Protein AF-A0A660TTV1-F1 (afdb_monomer)

pLDDT: mean 88.14, std 17.52, range [32.53, 98.88]

Radius of gyration: 19.68 Å; Cα contacts (8 Å, |Δi|>4): 298; chains: 1; bounding box: 47×46×62 Å

Mean predicted aligned error: 7.43 Å

Nearest PDB structures (foldseek):
  4dn2-assembly1_B  TM=8.842E-01  e=2.398E-17  Geobacter metallireducens GS-15
  3g14-assembly1_A  TM=9.070E-01  e=1.776E-15  Clostridium novyi NT
  3h4o-assembly1_A  TM=8.366E-01  e=3.547E-14  Clostridioides difficile 630
  2isj-assembly1_A  TM=7.419E-01  e=4.901E-12  Sinorhizobium meliloti
  3hj9-assembly1_B  TM=7.352E-01  e=5.978E-10  Cupriavidus pinatubonensis JMP134

Structure (mmCIF, N/CA/C/O backbone):
data_AF-A0A660TTV1-F1
#
_entry.id   AF-A0A660TTV1-F1
#
loop_
_atom_site.group_PDB
_atom_site.id
_atom_site.type_symbol
_atom_site.label_atom_id
_atom_site.label_alt_id
_atom_site.label_comp_id
_atom_site.label_asym_id
_atom_site.label_entity_id
_atom_site.label_seq_id
_atom_site.pdbx_PDB_ins_code
_atom_site.Cartn_x
_atom_site.Cartn_y
_atom_site.Cartn_z
_atom_site.occupancy
_atom_site.B_iso_or_equiv
_atom_site.auth_seq_id
_atom_site.auth_comp_id
_atom_site.auth_asym_id
_atom_site.auth_atom_id
_atom_site.pdbx_PDB_model_num
ATOM 1 N N . MET A 1 1 ? -18.892 -17.102 -43.047 1.00 38.47 1 MET A N 1
ATOM 2 C CA . MET A 1 1 ? -18.029 -18.192 -42.543 1.00 38.47 1 MET A CA 1
ATOM 3 C C . MET A 1 1 ? -17.700 -17.886 -41.093 1.00 38.47 1 MET A C 1
ATOM 5 O O . MET A 1 1 ? -16.965 -16.945 -40.835 1.00 38.47 1 MET A O 1
ATOM 9 N N . GLY A 1 2 ? -18.362 -18.574 -40.161 1.00 32.53 2 GLY A N 1
ATOM 10 C CA . GLY A 1 2 ? -18.201 -18.346 -38.725 1.00 32.53 2 GLY A CA 1
ATOM 11 C C . GLY A 1 2 ? -16.900 -18.958 -38.217 1.00 32.53 2 GLY A C 1
ATOM 12 O O . GLY A 1 2 ? -16.656 -20.144 -38.422 1.00 32.53 2 GLY A O 1
ATOM 13 N N . LEU A 1 3 ? -16.074 -18.149 -37.560 1.00 35.19 3 LEU A N 1
ATOM 14 C CA . LEU A 1 3 ? -14.929 -18.630 -36.798 1.00 35.19 3 LEU A CA 1
ATOM 15 C C . LEU A 1 3 ? -15.451 -19.181 -35.470 1.00 35.19 3 LEU A C 1
ATOM 17 O O . LEU A 1 3 ? -15.827 -18.425 -34.577 1.00 35.19 3 LEU A O 1
ATOM 21 N N . GLN A 1 4 ? -15.509 -20.506 -35.359 1.00 33.62 4 GLN A N 1
ATOM 22 C CA . GLN A 1 4 ? -15.724 -21.170 -34.081 1.00 33.62 4 GLN A CA 1
ATOM 23 C C . GLN A 1 4 ? -14.486 -20.972 -33.201 1.00 33.62 4 GLN A C 1
ATOM 25 O O . GLN A 1 4 ? -13.399 -21.459 -33.523 1.00 33.62 4 GLN A O 1
ATOM 30 N N . SER A 1 5 ? -14.654 -20.255 -32.088 1.00 38.09 5 SER A N 1
ATOM 31 C CA . SER A 1 5 ? -13.629 -20.109 -31.061 1.00 38.09 5 SER A CA 1
ATOM 32 C C . SER A 1 5 ? -13.409 -21.453 -30.367 1.00 38.09 5 SER A C 1
ATOM 34 O O . SER A 1 5 ? -14.200 -21.918 -29.549 1.00 38.09 5 SER A O 1
ATOM 36 N N . HIS A 1 6 ? -12.305 -22.109 -30.708 1.00 38.47 6 HIS A N 1
ATOM 37 C CA . HIS A 1 6 ? -11.830 -23.259 -29.956 1.00 38.47 6 HIS A CA 1
ATOM 38 C C . HIS A 1 6 ? -11.251 -22.755 -28.630 1.00 38.47 6 HIS A C 1
ATOM 40 O O . HIS A 1 6 ? -10.163 -22.182 -28.584 1.00 38.47 6 HIS A O 1
ATOM 46 N N . SER A 1 7 ? -12.011 -22.938 -27.549 1.00 42.97 7 SER A N 1
ATOM 47 C CA . SER A 1 7 ? -11.558 -22.702 -26.178 1.00 42.97 7 SER A CA 1
ATOM 48 C C . SER A 1 7 ? -10.449 -23.699 -25.828 1.00 42.97 7 SER A C 1
ATOM 50 O O . SER A 1 7 ? -10.698 -24.880 -25.577 1.00 42.97 7 SER A O 1
ATOM 52 N N . LEU A 1 8 ? -9.202 -23.227 -25.845 1.00 41.06 8 LEU A N 1
ATOM 53 C CA . LEU A 1 8 ? -8.050 -23.959 -25.328 1.00 41.06 8 LEU A CA 1
ATOM 54 C C . LEU A 1 8 ? -8.118 -23.942 -23.796 1.00 41.06 8 LEU A C 1
ATOM 56 O O . LEU A 1 8 ? -7.738 -22.955 -23.163 1.00 41.06 8 LEU A O 1
ATOM 60 N N . LYS A 1 9 ? -8.595 -25.037 -23.193 1.00 40.22 9 LYS A N 1
ATOM 61 C CA . LYS A 1 9 ? -8.487 -25.247 -21.742 1.00 40.22 9 LYS A CA 1
ATOM 62 C C . LYS A 1 9 ? -7.011 -25.276 -21.348 1.00 40.22 9 LYS A C 1
ATOM 64 O O . LYS A 1 9 ? -6.248 -26.120 -21.820 1.00 40.22 9 LYS A O 1
ATOM 69 N N . ARG A 1 10 ? -6.592 -24.311 -20.527 1.00 40.72 10 ARG A N 1
ATOM 70 C CA . ARG A 1 10 ? -5.211 -24.187 -20.044 1.00 40.72 10 ARG A CA 1
ATOM 71 C C . ARG A 1 10 ? -5.014 -25.111 -18.840 1.00 40.72 10 ARG A C 1
ATOM 73 O O . ARG A 1 10 ? -5.944 -25.409 -18.106 1.00 40.72 10 ARG A O 1
ATOM 80 N N . LYS A 1 11 ? -3.770 -25.541 -18.615 1.00 36.09 11 LYS A N 1
ATOM 81 C CA . LYS A 1 11 ? -3.327 -26.503 -17.579 1.00 36.09 11 LYS A CA 1
ATOM 82 C C . LYS A 1 11 ? -3.564 -26.056 -16.112 1.00 36.09 11 LYS A C 1
ATOM 84 O O . LYS A 1 11 ? -3.034 -26.679 -15.202 1.00 36.09 11 LYS A O 1
ATOM 89 N N . TRP A 1 12 ? -4.329 -24.988 -15.889 1.00 36.12 12 TRP A N 1
ATOM 90 C CA . TRP A 1 12 ? -4.536 -24.308 -14.605 1.00 36.12 12 TRP A CA 1
ATOM 91 C C . TRP A 1 12 ? -6.021 -24.066 -14.304 1.00 36.12 12 TRP A C 1
ATOM 93 O O . TRP A 1 12 ? -6.351 -23.136 -13.575 1.00 36.12 12 TRP A O 1
ATOM 103 N N . ASP A 1 13 ? -6.919 -24.879 -14.864 1.00 40.09 13 ASP A N 1
ATOM 104 C CA . ASP A 1 13 ? -8.344 -24.839 -14.522 1.00 40.09 13 ASP A CA 1
ATOM 105 C C . ASP A 1 13 ? -8.540 -25.399 -13.098 1.00 40.09 13 ASP A C 1
ATOM 107 O O . ASP A 1 13 ? -8.912 -26.558 -12.897 1.00 40.09 13 ASP A O 1
ATOM 111 N N . ILE A 1 14 ? -8.233 -24.581 -12.088 1.00 51.09 14 ILE A N 1
ATOM 112 C CA . ILE A 1 14 ? -8.522 -24.870 -10.684 1.00 51.09 14 ILE A CA 1
ATOM 113 C C . ILE A 1 14 ? -10.036 -24.721 -10.507 1.00 51.09 14 ILE A C 1
ATOM 115 O O . ILE A 1 14 ? -10.575 -23.618 -10.515 1.00 51.09 14 ILE A O 1
ATOM 119 N N . LYS A 1 15 ? -10.741 -25.849 -10.388 1.00 41.91 15 LYS A N 1
ATOM 120 C CA . LYS A 1 15 ? -12.152 -25.872 -9.990 1.00 41.91 15 LYS A CA 1
ATOM 121 C C . LYS A 1 15 ? -12.268 -25.649 -8.483 1.00 41.91 15 LYS A C 1
ATOM 123 O O . LYS A 1 15 ? -11.678 -26.416 -7.728 1.00 41.91 15 LYS A O 1
ATOM 128 N N . GLY A 1 16 ? -13.139 -24.724 -8.078 1.00 47.16 16 GLY A N 1
ATOM 129 C CA . GLY A 1 16 ? -13.798 -24.791 -6.770 1.00 47.16 16 GLY A CA 1
ATOM 130 C C . GLY A 1 16 ? -13.692 -23.549 -5.891 1.00 47.16 16 GLY A C 1
ATOM 131 O O . GLY A 1 16 ? -13.119 -23.630 -4.819 1.00 47.16 16 GLY A O 1
ATOM 132 N N . GLU A 1 17 ? -14.277 -22.442 -6.335 1.00 53.59 17 GLU A N 1
ATOM 133 C CA . GLU A 1 17 ? -14.977 -21.408 -5.551 1.00 53.59 17 GLU A CA 1
ATOM 134 C C . GLU A 1 17 ? -15.600 -20.469 -6.601 1.00 53.59 17 GLU A C 1
ATOM 136 O O . GLU A 1 17 ? -15.071 -20.391 -7.712 1.00 53.59 17 GLU A O 1
ATOM 141 N N . GLU A 1 18 ? -16.741 -19.819 -6.346 1.00 56.91 18 GLU A N 1
ATOM 142 C CA . GLU A 1 18 ? -17.242 -18.771 -7.256 1.00 56.91 18 GLU A CA 1
ATOM 143 C C . GLU A 1 18 ? -16.240 -17.604 -7.247 1.00 56.91 18 GLU A C 1
ATOM 145 O O . GLU A 1 18 ? -16.355 -16.659 -6.471 1.00 56.91 18 GLU A O 1
ATOM 150 N N . SER A 1 19 ? -15.191 -17.702 -8.067 1.00 63.12 19 SER A N 1
ATOM 151 C CA . SER A 1 19 ? -14.193 -16.654 -8.214 1.00 63.12 19 SER A CA 1
ATOM 152 C C . SER A 1 19 ? -14.786 -15.545 -9.067 1.00 63.12 19 SER A C 1
ATOM 154 O O . SER A 1 19 ? -15.258 -15.800 -10.177 1.00 63.12 19 SER A O 1
ATOM 156 N N . MET A 1 20 ? -14.731 -14.311 -8.576 1.00 76.88 20 MET A N 1
ATOM 157 C CA . MET A 1 20 ? -15.055 -13.152 -9.399 1.00 76.88 20 MET A CA 1
ATOM 158 C C . MET A 1 20 ? -14.118 -13.091 -10.609 1.00 76.88 20 MET A C 1
ATOM 160 O O . MET A 1 20 ? -12.910 -13.299 -10.485 1.00 76.88 20 MET A O 1
ATOM 164 N N . GLU A 1 21 ? -14.659 -12.738 -11.772 1.00 92.44 21 GLU A N 1
ATOM 165 C CA . GLU A 1 21 ? -13.843 -12.449 -12.946 1.00 92.44 21 GLU A CA 1
ATOM 166 C C . GLU A 1 21 ? -12.884 -11.287 -12.642 1.00 92.44 21 GLU A C 1
ATOM 168 O O . GLU A 1 21 ? -13.276 -10.260 -12.078 1.00 92.44 21 GLU A O 1
ATOM 173 N N . LEU A 1 22 ? -11.615 -11.414 -13.047 1.00 93.00 22 LEU A N 1
ATOM 174 C CA . LEU A 1 22 ? -10.575 -10.418 -12.750 1.00 93.00 22 LEU A CA 1
ATOM 175 C C . LEU A 1 22 ? -10.988 -9.003 -13.182 1.00 93.00 22 LEU A C 1
ATOM 177 O O . LEU A 1 22 ? -10.730 -8.021 -12.484 1.00 93.00 22 LEU A O 1
ATOM 181 N N . MET A 1 23 ? -11.661 -8.893 -14.327 1.00 94.62 23 MET A N 1
ATOM 182 C CA . MET A 1 23 ? -12.134 -7.606 -14.831 1.00 94.62 23 MET A CA 1
ATOM 183 C C . MET A 1 23 ? -13.190 -6.966 -13.929 1.00 94.62 23 MET A C 1
ATOM 185 O O . MET A 1 23 ? -13.221 -5.739 -13.825 1.00 94.62 23 MET A O 1
ATOM 189 N N . ASP A 1 24 ? -14.016 -7.756 -13.249 1.00 93.94 24 ASP A N 1
ATOM 190 C CA . ASP A 1 24 ? -15.010 -7.237 -12.312 1.00 93.94 24 ASP A CA 1
ATOM 191 C C . ASP A 1 24 ? -14.342 -6.738 -11.030 1.00 93.94 24 ASP A C 1
ATOM 193 O O . ASP A 1 24 ? -14.694 -5.665 -10.538 1.00 93.94 24 ASP A O 1
ATOM 197 N N . ILE A 1 25 ? -13.298 -7.426 -10.557 1.00 95.25 25 ILE A N 1
ATOM 198 C CA . ILE A 1 25 ? -12.454 -6.961 -9.445 1.00 95.25 25 ILE A CA 1
ATOM 199 C C . ILE A 1 25 ? -11.807 -5.614 -9.802 1.00 95.25 25 ILE A C 1
ATOM 201 O O . ILE A 1 25 ? -11.928 -4.645 -9.048 1.00 95.25 25 ILE A O 1
ATOM 205 N N . ILE A 1 26 ? -11.174 -5.516 -10.978 1.00 95.38 26 ILE A N 1
ATOM 206 C CA . ILE A 1 26 ? -10.510 -4.289 -11.452 1.00 95.38 26 ILE A CA 1
ATOM 207 C C . ILE A 1 26 ? -11.505 -3.123 -11.560 1.00 95.38 26 ILE A C 1
ATOM 209 O O . ILE A 1 26 ? -11.190 -2.001 -11.151 1.00 95.38 26 ILE A O 1
ATOM 213 N N . LYS A 1 27 ? -12.715 -3.371 -12.080 1.00 92.88 27 LYS A N 1
ATOM 214 C CA . LYS A 1 27 ? -13.777 -2.356 -12.199 1.00 92.88 27 LYS A CA 1
ATOM 215 C C . LYS A 1 27 ? -14.339 -1.934 -10.840 1.00 92.88 27 LYS A C 1
ATOM 217 O O . LYS A 1 27 ? -14.624 -0.752 -10.632 1.00 92.88 27 LYS A O 1
ATOM 222 N N . ALA A 1 28 ? -14.509 -2.881 -9.918 1.00 91.44 28 ALA A N 1
ATOM 223 C CA . ALA A 1 28 ? -15.059 -2.627 -8.591 1.00 91.44 28 ALA A CA 1
ATOM 224 C C . ALA A 1 28 ? -14.074 -1.882 -7.677 1.00 91.44 28 ALA A C 1
ATOM 226 O O . ALA A 1 28 ? -14.504 -1.094 -6.826 1.00 91.44 28 ALA A O 1
ATOM 227 N N . ARG A 1 29 ? -12.764 -2.087 -7.874 1.00 93.81 29 ARG A N 1
ATOM 228 C CA . ARG A 1 29 ? -11.692 -1.494 -7.070 1.00 93.81 29 ARG A CA 1
ATOM 229 C C . ARG A 1 29 ? -11.778 0.034 -7.032 1.00 93.81 29 ARG A C 1
ATOM 231 O O . ARG A 1 29 ? -11.662 0.734 -8.041 1.00 93.81 29 ARG A O 1
ATOM 238 N N . LYS A 1 30 ? -11.899 0.577 -5.819 1.00 94.25 30 LYS A N 1
ATOM 239 C CA . LYS A 1 30 ? -11.934 2.022 -5.534 1.00 94.25 30 LYS A CA 1
ATOM 240 C C . LYS A 1 30 ? -11.101 2.343 -4.300 1.00 94.25 30 LYS A C 1
ATOM 242 O O . LYS A 1 30 ? -10.937 1.509 -3.420 1.00 94.25 30 LYS A O 1
ATOM 247 N N . SER A 1 31 ? -10.616 3.582 -4.203 1.00 96.50 31 SER A N 1
ATOM 248 C CA . SER A 1 31 ? -9.959 4.057 -2.980 1.00 96.50 31 SER A CA 1
ATOM 249 C C . SER A 1 31 ? -10.987 4.305 -1.874 1.00 96.50 31 SER A C 1
ATOM 251 O O . SER A 1 31 ? -11.803 5.227 -1.973 1.00 96.50 31 SER A O 1
ATOM 253 N N . VAL A 1 32 ? -10.912 3.515 -0.809 1.00 96.81 32 VAL A N 1
ATOM 254 C CA . VAL A 1 32 ? -11.779 3.590 0.371 1.00 96.81 32 VAL A CA 1
ATOM 255 C C . VAL A 1 32 ? -11.143 4.495 1.421 1.00 96.81 32 VAL A C 1
ATOM 257 O O . VAL A 1 32 ? -9.991 4.322 1.792 1.00 96.81 32 VAL A O 1
ATOM 260 N N . ARG A 1 33 ? -11.872 5.505 1.901 1.00 96.44 33 ARG A N 1
ATOM 261 C CA . ARG A 1 33 ? -11.353 6.468 2.898 1.00 96.44 33 ARG A CA 1
ATOM 262 C C . ARG A 1 33 ? -12.205 6.581 4.160 1.00 96.44 33 ARG A C 1
ATOM 264 O O . ARG A 1 33 ? -11.882 7.364 5.050 1.00 96.44 33 ARG A O 1
ATOM 271 N N . LYS A 1 34 ? -13.282 5.796 4.244 1.00 96.56 34 LYS A N 1
ATOM 272 C CA . LYS A 1 34 ? -14.068 5.585 5.464 1.00 96.56 34 LYS A CA 1
ATOM 273 C C . LYS A 1 34 ? -14.297 4.092 5.642 1.00 96.56 34 LYS A C 1
ATOM 275 O O . LYS A 1 34 ? -14.692 3.416 4.692 1.00 96.56 34 LYS A O 1
ATOM 280 N N . TYR A 1 35 ? -14.072 3.618 6.856 1.00 96.75 35 TYR A N 1
ATOM 281 C CA . TYR A 1 35 ? -14.041 2.201 7.186 1.00 96.75 35 TYR A CA 1
ATOM 282 C C . TYR A 1 35 ? -15.015 1.889 8.318 1.00 96.75 35 TYR A C 1
ATOM 284 O O . TYR A 1 35 ? -15.241 2.725 9.199 1.00 96.75 35 TYR A O 1
ATOM 292 N N . ARG A 1 36 ? -15.580 0.682 8.287 1.00 95.44 36 ARG A N 1
ATOM 293 C CA . ARG A 1 36 ? -16.265 0.085 9.439 1.00 95.44 36 ARG A CA 1
ATOM 294 C C . ARG A 1 36 ? -15.238 -0.192 10.545 1.00 95.44 36 ARG A C 1
ATOM 296 O O . ARG A 1 36 ? -14.046 -0.276 10.268 1.00 95.44 36 ARG A O 1
ATOM 303 N N . GLN A 1 37 ? -15.695 -0.307 11.791 1.00 93.75 37 GLN A N 1
ATOM 304 C CA . GLN A 1 37 ? -14.822 -0.546 12.958 1.00 93.75 37 GLN A CA 1
ATOM 305 C C . GLN A 1 37 ? -14.535 -2.038 13.207 1.00 93.75 37 GLN A C 1
ATOM 307 O O . GLN A 1 37 ? -14.013 -2.417 14.250 1.00 93.75 37 GLN A O 1
ATOM 312 N N . GLU A 1 38 ? -14.888 -2.882 12.245 1.00 93.12 38 GLU A N 1
ATOM 313 C CA . GLU A 1 38 ? -14.673 -4.323 12.283 1.00 93.12 38 GLU A CA 1
ATOM 314 C C . GLU A 1 38 ? -13.203 -4.647 11.942 1.00 93.12 38 GLU A C 1
ATOM 316 O O . GLU A 1 38 ? -12.657 -4.064 10.995 1.00 93.12 38 GLU A O 1
ATOM 321 N N . PRO A 1 39 ? -12.546 -5.562 12.678 1.00 95.94 39 PRO A N 1
ATOM 322 C CA . PRO A 1 39 ? -11.195 -6.002 12.349 1.00 95.94 39 PRO A CA 1
ATOM 323 C C . PRO A 1 39 ? -11.185 -6.864 11.079 1.00 95.94 39 PRO A C 1
ATOM 325 O O . PRO A 1 39 ? -12.170 -7.524 10.756 1.00 95.94 39 PRO A O 1
ATOM 328 N N . ILE A 1 40 ? -10.045 -6.899 10.384 1.00 97.31 40 ILE A N 1
ATOM 329 C CA . ILE A 1 40 ? -9.795 -7.867 9.307 1.00 97.31 40 ILE A CA 1
ATOM 330 C C . ILE A 1 40 ? -9.112 -9.095 9.928 1.00 97.31 40 ILE A C 1
ATOM 332 O O . ILE A 1 40 ? -8.132 -8.913 10.659 1.00 97.31 40 ILE A O 1
ATOM 336 N N . PRO A 1 41 ? -9.552 -10.329 9.630 1.00 97.69 41 PRO A N 1
ATOM 337 C CA . PRO A 1 41 ? -8.808 -11.528 10.003 1.00 97.69 41 PRO A CA 1
ATOM 338 C C . PRO A 1 41 ? -7.368 -11.484 9.467 1.00 97.69 41 PRO A C 1
ATOM 340 O O . PRO A 1 41 ? -7.138 -11.229 8.285 1.00 97.69 41 PRO A O 1
ATOM 343 N N . ARG A 1 42 ? -6.368 -11.767 10.313 1.00 98.00 42 ARG A N 1
ATOM 344 C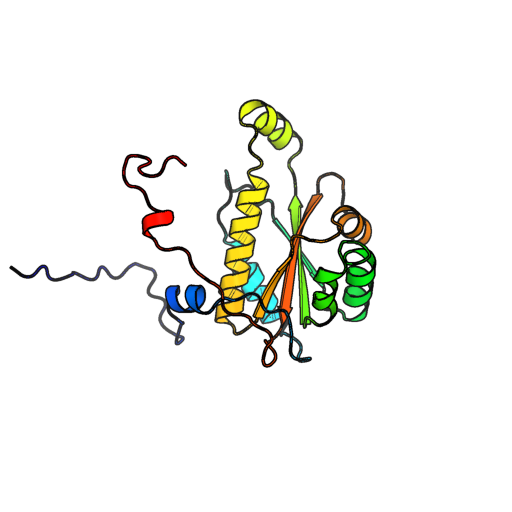 CA . ARG A 1 42 ? -4.949 -11.758 9.893 1.00 98.00 42 ARG A CA 1
ATOM 345 C C . ARG A 1 42 ? -4.673 -12.695 8.718 1.00 98.00 42 ARG A C 1
ATOM 347 O O . ARG A 1 42 ? -3.831 -12.383 7.883 1.00 98.00 42 ARG A O 1
ATOM 354 N N . GLU A 1 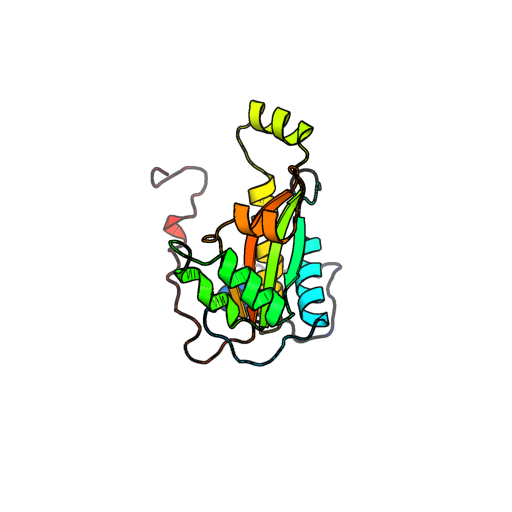43 ? -5.401 -13.802 8.630 1.00 98.12 43 GLU A N 1
ATOM 355 C CA . GLU A 1 43 ? -5.330 -14.746 7.513 1.00 98.12 43 GLU A CA 1
ATOM 356 C C . GLU A 1 43 ? -5.646 -14.082 6.169 1.00 98.12 43 GLU A C 1
ATOM 358 O O . GLU A 1 43 ? -4.953 -14.328 5.185 1.00 98.12 43 GLU A O 1
ATOM 363 N N . ASP A 1 44 ? -6.624 -13.178 6.122 1.00 98.19 44 ASP A N 1
ATOM 364 C CA . ASP A 1 44 ? -6.970 -12.467 4.891 1.00 98.19 44 ASP A CA 1
ATOM 365 C C . ASP A 1 44 ? -5.916 -11.417 4.524 1.00 98.19 44 ASP A C 1
ATOM 367 O O . ASP A 1 44 ? -5.587 -11.251 3.347 1.00 98.19 44 ASP A O 1
ATOM 371 N N . ILE A 1 45 ? -5.300 -10.768 5.519 1.00 98.69 45 ILE A N 1
ATOM 372 C CA . ILE A 1 45 ? -4.131 -9.902 5.292 1.00 98.69 45 ILE A CA 1
ATOM 373 C C . ILE A 1 45 ? -2.976 -10.725 4.703 1.00 98.69 45 ILE A C 1
ATOM 375 O O . ILE A 1 45 ? -2.341 -10.292 3.740 1.00 98.69 45 ILE A O 1
ATOM 379 N N . ILE A 1 46 ? -2.727 -11.926 5.235 1.00 98.75 46 ILE A N 1
ATOM 380 C CA . ILE A 1 46 ? -1.698 -12.843 4.729 1.00 98.75 46 ILE A CA 1
ATOM 381 C C . ILE A 1 46 ? -2.010 -13.268 3.290 1.00 98.75 46 ILE A C 1
ATOM 383 O O . ILE A 1 46 ? -1.110 -13.220 2.456 1.00 98.75 46 ILE A O 1
ATOM 387 N N . LYS A 1 47 ? -3.268 -13.588 2.950 1.00 98.56 47 LYS A N 1
ATOM 388 C CA . LYS A 1 47 ? -3.680 -13.875 1.561 1.00 98.56 47 LYS A CA 1
ATOM 389 C C . LYS A 1 47 ? -3.378 -12.701 0.620 1.00 98.56 47 LYS A C 1
ATOM 391 O O . LYS A 1 47 ? -2.922 -12.921 -0.500 1.00 98.56 47 LYS A O 1
ATOM 396 N N . CYS A 1 48 ? -3.601 -11.460 1.060 1.00 98.75 48 CYS A N 1
ATOM 397 C CA . CYS A 1 48 ? -3.274 -10.266 0.271 1.00 98.75 48 CYS A CA 1
ATOM 398 C C . CYS A 1 48 ? -1.757 -10.101 0.078 1.00 98.75 48 CYS A C 1
ATOM 400 O O . CYS A 1 48 ? -1.301 -9.778 -1.019 1.00 98.75 48 CYS A O 1
ATOM 402 N N . ILE A 1 49 ? -0.969 -10.345 1.128 1.00 98.81 49 ILE A N 1
ATOM 403 C CA . ILE A 1 49 ? 0.499 -10.305 1.062 1.00 98.81 49 ILE A CA 1
ATOM 404 C C . ILE A 1 49 ? 1.043 -11.435 0.184 1.00 98.81 49 ILE A C 1
ATOM 406 O O . ILE A 1 49 ? 2.020 -11.220 -0.525 1.00 98.81 49 ILE A O 1
ATOM 410 N N . GLU A 1 50 ? 0.418 -12.609 0.176 1.00 98.75 50 GLU A N 1
ATOM 411 C CA . GLU A 1 50 ? 0.817 -13.718 -0.692 1.00 98.75 50 GLU A CA 1
ATOM 412 C C . GLU A 1 50 ? 0.641 -13.357 -2.173 1.00 98.75 50 GLU A C 1
ATOM 414 O O . GLU A 1 50 ? 1.566 -13.537 -2.963 1.00 98.75 50 GLU A O 1
ATOM 419 N N . ALA A 1 51 ? -0.481 -12.731 -2.547 1.00 98.62 51 ALA A N 1
ATOM 420 C CA . ALA A 1 51 ? -0.652 -12.194 -3.900 1.00 98.62 51 ALA A CA 1
ATOM 421 C C . ALA A 1 51 ? 0.422 -11.145 -4.243 1.00 98.62 51 ALA A C 1
ATOM 423 O O . ALA A 1 51 ? 0.994 -11.168 -5.337 1.00 98.62 51 ALA A O 1
ATOM 424 N N . ALA A 1 52 ? 0.741 -10.261 -3.290 1.00 98.69 52 ALA A N 1
ATOM 425 C CA . ALA A 1 52 ? 1.811 -9.276 -3.428 1.00 98.69 52 ALA A CA 1
ATOM 426 C C . ALA A 1 52 ? 3.184 -9.941 -3.640 1.00 98.69 52 ALA A C 1
ATOM 428 O O . ALA A 1 52 ? 3.951 -9.524 -4.507 1.00 98.69 52 ALA A O 1
ATOM 429 N N . ARG A 1 53 ? 3.488 -11.002 -2.881 1.00 98.44 53 ARG A N 1
ATOM 430 C CA . ARG A 1 53 ? 4.746 -11.762 -2.938 1.00 98.44 53 ARG A CA 1
ATOM 431 C C . ARG A 1 53 ? 4.976 -12.398 -4.308 1.00 98.44 53 ARG A C 1
ATOM 433 O O . ARG A 1 53 ? 6.123 -12.512 -4.723 1.00 98.44 53 ARG A O 1
ATOM 440 N N . LEU A 1 54 ? 3.902 -12.801 -4.986 1.00 98.44 54 LEU A N 1
ATOM 441 C CA . LEU A 1 54 ? 3.935 -13.424 -6.311 1.00 98.44 54 LEU A CA 1
ATOM 442 C C . LEU A 1 54 ? 4.045 -12.416 -7.468 1.00 98.44 54 LEU A C 1
ATOM 444 O O . LEU A 1 54 ? 4.053 -12.822 -8.630 1.00 98.44 54 LEU A O 1
ATOM 448 N N . ALA A 1 55 ? 4.108 -11.114 -7.182 1.00 98.25 55 ALA A N 1
ATOM 449 C CA . ALA A 1 55 ? 4.321 -10.102 -8.207 1.00 98.25 55 ALA A CA 1
ATOM 450 C C . ALA A 1 55 ? 5.664 -10.291 -8.934 1.00 98.25 55 ALA A C 1
ATOM 452 O O . ALA A 1 55 ? 6.648 -10.695 -8.314 1.00 98.25 55 ALA A O 1
ATOM 453 N N . PRO A 1 56 ? 5.741 -9.980 -10.240 1.00 97.12 56 PRO A N 1
ATOM 454 C CA . PRO A 1 56 ? 7.018 -9.923 -10.935 1.00 97.12 56 PRO A CA 1
ATOM 455 C C . PRO A 1 56 ? 7.846 -8.719 -10.461 1.00 97.12 56 PRO A C 1
ATOM 457 O O . PRO A 1 56 ? 7.313 -7.709 -9.998 1.00 97.12 56 PRO A O 1
ATOM 460 N N . SER A 1 57 ? 9.164 -8.810 -10.632 1.00 93.12 57 SER A N 1
ATOM 461 C CA . SER A 1 57 ? 10.095 -7.694 -10.433 1.00 93.12 57 SER A CA 1
ATOM 462 C C . SER A 1 57 ? 11.235 -7.754 -11.438 1.00 93.12 57 SER A C 1
ATOM 464 O O . SER A 1 57 ? 11.601 -8.854 -11.866 1.00 93.12 57 SER A O 1
ATOM 466 N N . ALA A 1 58 ? 11.848 -6.609 -11.740 1.00 89.12 58 ALA A N 1
ATOM 467 C CA . ALA A 1 58 ? 13.073 -6.551 -12.536 1.00 89.12 58 ALA A CA 1
ATOM 468 C C . ALA A 1 58 ? 14.124 -7.540 -11.996 1.00 89.12 58 ALA A C 1
ATOM 470 O O . ALA A 1 58 ? 14.385 -7.580 -10.794 1.00 89.12 58 ALA A O 1
ATOM 471 N N . GLU A 1 59 ? 14.658 -8.395 -12.877 1.00 87.56 59 GLU A N 1
ATOM 472 C CA . GLU A 1 59 ? 15.653 -9.435 -12.546 1.00 87.56 59 GLU A CA 1
ATOM 473 C C . GLU A 1 59 ? 15.263 -10.350 -11.364 1.00 87.56 59 GLU A C 1
ATOM 475 O O . GLU A 1 59 ? 16.111 -10.975 -10.734 1.00 87.56 59 GLU A O 1
ATOM 480 N N . ASN A 1 60 ? 13.965 -10.442 -11.049 1.00 90.88 60 ASN A N 1
ATOM 481 C CA . ASN A 1 60 ? 13.438 -11.199 -9.913 1.00 90.88 60 ASN A CA 1
ATOM 482 C C . ASN A 1 60 ? 14.029 -10.796 -8.536 1.00 90.88 60 ASN A C 1
ATOM 484 O O . ASN A 1 60 ? 14.069 -11.610 -7.608 1.00 90.88 60 ASN A O 1
ATOM 488 N N . VAL A 1 61 ? 14.478 -9.542 -8.374 1.00 90.94 61 VAL A N 1
ATOM 489 C CA . VAL A 1 61 ? 15.130 -9.069 -7.133 1.00 90.94 61 VAL A CA 1
ATOM 490 C C . VAL A 1 61 ? 14.185 -8.935 -5.935 1.00 90.94 61 VAL A C 1
ATOM 492 O O . VAL A 1 61 ? 14.656 -8.901 -4.796 1.00 90.94 61 VAL A O 1
ATOM 495 N N . GLN A 1 62 ? 12.869 -8.855 -6.171 1.00 94.94 62 GLN A N 1
ATOM 496 C CA . GLN A 1 62 ? 11.814 -8.864 -5.147 1.00 94.94 62 GLN A CA 1
ATOM 497 C C . GLN A 1 62 ? 12.110 -7.884 -3.987 1.00 94.94 62 GLN A C 1
ATOM 499 O O . GLN A 1 62 ? 12.330 -8.282 -2.829 1.00 94.94 62 GLN A O 1
ATOM 504 N N . PRO A 1 63 ? 12.172 -6.567 -4.276 1.00 95.56 63 PRO A N 1
ATOM 505 C CA . PRO A 1 63 ? 12.704 -5.586 -3.334 1.00 95.56 63 PRO A CA 1
ATOM 506 C C . PRO A 1 63 ? 11.757 -5.310 -2.158 1.00 95.56 63 PRO A C 1
ATOM 508 O O . PRO A 1 63 ? 12.165 -4.682 -1.179 1.00 95.56 63 PRO A O 1
ATOM 511 N N . TRP A 1 64 ? 10.502 -5.754 -2.230 1.00 98.06 64 TRP A N 1
ATOM 512 C CA . TRP A 1 64 ? 9.468 -5.475 -1.238 1.00 98.06 64 TRP A CA 1
ATOM 513 C C . TRP A 1 64 ? 9.724 -6.136 0.114 1.00 98.06 64 TRP A C 1
ATOM 515 O O . TRP A 1 64 ? 10.110 -7.298 0.237 1.00 98.06 64 TRP A O 1
ATOM 525 N N . ARG A 1 65 ? 9.447 -5.381 1.168 1.00 98.38 65 ARG A N 1
ATOM 526 C CA . ARG A 1 65 ? 9.232 -5.837 2.537 1.00 98.38 65 ARG A CA 1
ATOM 527 C C . ARG A 1 65 ? 7.939 -5.187 3.014 1.00 98.38 65 ARG A C 1
ATOM 529 O O . ARG A 1 65 ? 7.696 -4.017 2.724 1.00 98.38 65 ARG A O 1
ATOM 536 N N . PHE A 1 66 ? 7.126 -5.938 3.742 1.00 98.81 66 PHE A N 1
ATOM 537 C CA . PHE A 1 66 ? 5.844 -5.466 4.253 1.00 98.81 66 PHE A CA 1
ATOM 538 C C . PHE A 1 66 ? 5.907 -5.401 5.772 1.00 98.81 66 PHE A C 1
ATOM 540 O O . PHE A 1 66 ? 6.384 -6.338 6.409 1.00 98.81 66 PHE A O 1
ATOM 547 N N . ILE A 1 67 ? 5.425 -4.304 6.348 1.00 98.81 67 ILE A N 1
ATOM 548 C CA . ILE A 1 67 ? 5.160 -4.208 7.785 1.00 98.81 67 ILE A CA 1
ATOM 549 C C . ILE A 1 67 ? 3.658 -4.007 7.942 1.00 98.81 67 ILE A C 1
ATOM 551 O O . ILE A 1 67 ? 3.103 -3.068 7.373 1.00 98.81 67 ILE A O 1
ATOM 555 N N . VAL A 1 68 ? 3.003 -4.893 8.689 1.00 98.81 68 VAL A N 1
ATOM 556 C CA . VAL A 1 68 ? 1.572 -4.800 8.994 1.00 98.81 68 VAL A CA 1
ATOM 557 C C . VAL A 1 68 ? 1.409 -4.112 10.342 1.00 98.81 68 VAL A C 1
ATOM 559 O O . VAL A 1 68 ? 2.006 -4.541 11.326 1.00 98.81 68 VAL A O 1
ATOM 562 N N . ILE A 1 69 ? 0.605 -3.053 10.385 1.00 98.75 69 ILE A N 1
ATOM 563 C CA . ILE A 1 69 ? 0.188 -2.390 11.620 1.00 98.75 69 ILE A CA 1
ATOM 564 C C . ILE A 1 69 ? -1.312 -2.625 11.802 1.00 98.75 69 ILE A C 1
ATOM 566 O O . ILE A 1 69 ? -2.129 -1.935 11.188 1.00 98.75 69 ILE A O 1
ATOM 570 N N . ASP A 1 70 ? -1.675 -3.604 12.621 1.00 97.81 70 ASP A N 1
ATOM 571 C CA . ASP A 1 70 ? -3.062 -3.901 13.000 1.00 97.81 70 ASP A CA 1
ATOM 572 C C . ASP A 1 70 ? -3.355 -3.612 14.483 1.00 97.81 70 ASP A C 1
ATOM 574 O O . ASP A 1 70 ? -4.516 -3.438 14.852 1.00 97.81 70 ASP A O 1
ATOM 578 N N . ASP A 1 71 ? -2.315 -3.445 15.305 1.00 98.12 71 ASP A N 1
ATOM 579 C CA . ASP A 1 71 ? -2.434 -2.959 16.679 1.00 98.12 71 ASP A CA 1
ATOM 580 C C . ASP A 1 71 ? -2.972 -1.507 16.720 1.00 98.12 71 ASP A C 1
ATOM 582 O O . ASP A 1 71 ? -2.396 -0.615 16.076 1.00 98.12 71 ASP A O 1
ATOM 586 N N . PRO A 1 72 ? -4.070 -1.232 17.454 1.00 96.75 72 PRO A N 1
ATOM 587 C CA . PRO A 1 72 ? -4.686 0.093 17.498 1.00 96.75 72 PRO A CA 1
ATOM 588 C C . PRO A 1 72 ? -3.778 1.209 18.025 1.00 96.75 72 PRO A C 1
ATOM 590 O O . PRO A 1 72 ? -3.808 2.316 17.475 1.00 96.75 72 PRO A O 1
ATOM 593 N N . GLU A 1 73 ? -2.967 0.943 19.050 1.00 98.06 73 GLU A N 1
ATOM 594 C CA . GLU A 1 73 ? -2.128 1.965 19.682 1.00 98.06 73 GLU A CA 1
ATOM 595 C C . GLU A 1 73 ? -0.904 2.273 18.819 1.00 98.06 73 GLU A C 1
ATOM 597 O O . GLU A 1 73 ? -0.646 3.445 18.521 1.00 98.06 73 GLU A O 1
ATOM 602 N N . ILE A 1 74 ? -0.231 1.244 18.290 1.00 98.50 74 ILE A N 1
ATOM 603 C CA . ILE A 1 74 ? 0.883 1.423 17.346 1.00 98.50 74 ILE A CA 1
ATOM 604 C C . ILE A 1 74 ? 0.398 2.161 16.093 1.00 98.50 74 ILE A C 1
ATOM 606 O O . ILE A 1 74 ? 1.059 3.085 15.616 1.00 98.50 74 ILE A O 1
ATOM 610 N N . LYS A 1 75 ? -0.781 1.813 15.562 1.00 98.12 75 LYS A N 1
ATOM 611 C CA . LYS A 1 75 ? -1.387 2.494 14.406 1.00 98.12 75 LYS A CA 1
ATOM 612 C C . LYS A 1 75 ? -1.646 3.969 14.693 1.00 98.12 75 LYS A C 1
ATOM 614 O O . LYS A 1 75 ? -1.319 4.827 13.872 1.00 98.12 75 LYS A O 1
ATOM 619 N N . LYS A 1 76 ? -2.220 4.287 15.852 1.00 98.06 76 LYS A N 1
ATOM 620 C CA . LYS A 1 76 ? -2.502 5.666 16.264 1.00 98.06 76 LYS A CA 1
ATOM 621 C C . LYS A 1 76 ? -1.219 6.487 16.393 1.00 98.06 76 LYS A C 1
ATOM 623 O O . LYS A 1 76 ? -1.176 7.614 15.891 1.00 98.06 76 LYS A O 1
ATOM 628 N N . GLU A 1 77 ? -0.181 5.927 17.009 1.00 98.56 77 GLU A N 1
ATOM 629 C CA . GLU A 1 77 ? 1.129 6.568 17.143 1.00 98.56 77 GLU A CA 1
ATOM 630 C C . GLU A 1 77 ? 1.799 6.772 15.778 1.00 98.56 77 GLU A C 1
ATOM 632 O O . GLU A 1 77 ? 2.184 7.892 15.427 1.00 98.56 77 GLU A O 1
ATOM 637 N N . PHE A 1 78 ? 1.836 5.725 14.952 1.00 98.75 78 PHE A N 1
ATOM 638 C CA . PHE A 1 78 ? 2.395 5.774 13.606 1.00 98.75 78 PHE A CA 1
ATOM 639 C C . PHE A 1 78 ? 1.730 6.860 12.751 1.00 98.75 78 PHE A C 1
ATOM 641 O O . PHE A 1 78 ? 2.414 7.651 12.097 1.00 98.75 78 PHE A O 1
ATOM 648 N N . VAL A 1 79 ? 0.395 6.952 12.767 1.00 98.56 79 VAL A N 1
ATOM 649 C CA . VAL A 1 79 ? -0.342 7.968 11.998 1.00 98.56 79 VAL A CA 1
ATOM 650 C C . VAL A 1 79 ? -0.111 9.372 12.554 1.00 98.56 79 VAL A C 1
ATOM 652 O O . VAL A 1 79 ? 0.032 10.314 11.772 1.00 98.56 79 VAL A O 1
ATOM 655 N N . LYS A 1 80 ? -0.039 9.537 13.881 1.00 98.25 80 LYS A N 1
ATOM 656 C CA . LYS A 1 80 ? 0.291 10.827 14.509 1.00 98.25 80 LYS A CA 1
ATOM 657 C C . LYS A 1 80 ? 1.645 11.342 14.014 1.00 98.25 80 LYS A C 1
ATOM 659 O O . LYS A 1 80 ? 1.756 12.511 13.635 1.00 98.25 80 LYS A O 1
ATOM 664 N N . GLU A 1 81 ? 2.648 10.472 13.960 1.00 98.06 81 GLU A N 1
ATOM 665 C CA . GLU A 1 81 ? 3.984 10.855 13.513 1.00 98.06 81 GLU A CA 1
ATOM 666 C C . GLU A 1 81 ? 4.051 11.113 12.009 1.00 98.06 81 GLU A C 1
ATOM 668 O O . GLU A 1 81 ? 4.590 12.133 11.574 1.00 98.06 81 GLU A O 1
ATOM 673 N N . THR A 1 82 ? 3.488 10.216 11.203 1.00 98.56 82 THR A N 1
ATOM 674 C CA . THR A 1 82 ? 3.715 10.200 9.750 1.00 98.56 82 THR A CA 1
ATOM 675 C C . THR A 1 82 ? 2.711 11.022 8.947 1.00 98.56 82 THR A C 1
ATOM 677 O O . THR A 1 82 ? 3.035 11.459 7.843 1.00 98.56 82 THR A O 1
ATOM 680 N N . CYS A 1 83 ? 1.520 11.280 9.491 1.00 97.94 83 CYS A N 1
ATOM 681 C CA . CYS A 1 83 ? 0.413 11.951 8.805 1.00 97.94 83 CYS A CA 1
ATOM 682 C C . CYS A 1 83 ? -0.023 13.240 9.530 1.00 97.94 83 CYS A C 1
ATOM 684 O O . CYS A 1 83 ? -1.214 13.507 9.710 1.00 97.94 83 CYS A O 1
ATOM 686 N N . SER A 1 84 ? 0.944 14.042 9.980 1.00 95.69 84 SER A N 1
ATOM 687 C CA . SER A 1 84 ? 0.742 15.355 10.613 1.00 95.69 84 SER A CA 1
ATOM 688 C C . SER A 1 84 ? 1.216 16.514 9.721 1.00 95.69 84 SER A C 1
ATOM 690 O O . SER A 1 84 ? 1.866 16.303 8.695 1.00 95.69 84 SER A O 1
ATOM 692 N N . GLY A 1 85 ? 0.853 17.753 10.080 1.00 96.50 85 GLY A N 1
ATOM 693 C CA . GLY A 1 85 ? 1.193 18.953 9.302 1.00 96.50 85 GLY A CA 1
ATOM 694 C C . GLY A 1 85 ? 0.647 18.887 7.874 1.00 96.50 85 GLY A C 1
ATOM 695 O O . GLY A 1 85 ? -0.531 18.596 7.674 1.00 96.50 85 GLY A O 1
ATOM 696 N N . ILE A 1 86 ? 1.514 19.078 6.875 1.00 97.44 86 ILE A N 1
ATOM 697 C CA . ILE A 1 86 ? 1.143 18.988 5.451 1.00 97.44 86 ILE A CA 1
ATOM 698 C C . ILE A 1 86 ? 0.576 17.613 5.054 1.00 97.44 86 ILE A C 1
ATOM 700 O O . ILE A 1 86 ? -0.184 17.513 4.096 1.00 97.44 86 ILE A O 1
ATOM 704 N N . TYR A 1 87 ? 0.885 16.554 5.813 1.00 97.69 87 TYR A N 1
ATOM 705 C CA . TYR A 1 87 ? 0.410 15.188 5.568 1.00 97.69 87 TYR A CA 1
ATOM 706 C C . TYR A 1 87 ? -0.924 14.869 6.261 1.00 97.69 87 TYR A C 1
ATOM 708 O O . TYR A 1 87 ? -1.429 13.749 6.157 1.00 97.69 87 TYR A O 1
ATOM 716 N N . LYS A 1 88 ? -1.530 15.843 6.955 1.00 97.25 88 LYS A N 1
ATOM 717 C CA . LYS A 1 88 ? -2.802 15.683 7.678 1.00 97.25 88 LYS A CA 1
ATOM 718 C C . LYS A 1 88 ? -3.951 15.101 6.842 1.00 97.25 88 LYS A C 1
ATOM 720 O O . LYS A 1 88 ? -4.704 14.305 7.417 1.00 97.25 88 LYS A O 1
ATOM 725 N N . PRO A 1 89 ? -4.098 15.398 5.532 1.00 96.75 89 PRO A N 1
ATOM 726 C CA . PRO A 1 89 ? -5.139 14.783 4.709 1.00 96.75 89 PRO A CA 1
ATOM 727 C C . PRO A 1 89 ? -5.104 13.249 4.694 1.00 96.75 89 PRO A C 1
ATOM 729 O O . PRO A 1 89 ? -6.153 12.635 4.549 1.00 96.75 89 PRO A O 1
ATOM 732 N N . SER A 1 90 ? -3.943 12.623 4.916 1.00 97.62 90 SER A N 1
ATOM 733 C CA . SER A 1 90 ? -3.793 11.161 4.978 1.00 97.62 90 SER A CA 1
ATOM 734 C C . SER A 1 90 ? -4.121 10.564 6.348 1.00 97.62 90 SER A C 1
ATOM 736 O O . SER A 1 90 ? -4.194 9.349 6.487 1.00 97.62 90 SER A O 1
ATOM 738 N N . SER A 1 91 ? -4.369 11.381 7.379 1.00 97.56 91 SER A N 1
ATOM 739 C CA . SER A 1 91 ? -4.598 10.893 8.750 1.00 97.56 91 SER A CA 1
ATOM 740 C C . SER A 1 91 ? -5.887 10.082 8.938 1.00 97.56 91 SER A C 1
ATOM 742 O O . SER A 1 91 ? -6.060 9.465 9.989 1.00 97.56 91 SER A O 1
ATOM 744 N N . PHE A 1 92 ? -6.773 10.027 7.933 1.00 96.62 92 PHE A N 1
ATOM 745 C CA . PHE A 1 92 ? -7.963 9.165 7.951 1.00 96.62 92 PHE A CA 1
ATOM 746 C C . PHE A 1 92 ? -7.611 7.676 8.092 1.00 96.62 92 PHE A C 1
ATOM 748 O O . PHE A 1 92 ? -8.423 6.912 8.610 1.00 96.62 92 PHE A O 1
ATOM 755 N N . ILE A 1 93 ? -6.400 7.268 7.690 1.00 97.69 93 ILE A N 1
ATOM 756 C CA . ILE A 1 93 ? -5.945 5.872 7.759 1.00 97.69 93 ILE A CA 1
ATOM 757 C C . ILE A 1 93 ? -5.879 5.326 9.190 1.00 97.69 93 ILE A C 1
ATOM 759 O O . ILE A 1 93 ? -5.892 4.114 9.366 1.00 97.69 93 ILE A O 1
ATOM 763 N N . LYS A 1 94 ? -5.891 6.189 10.221 1.00 97.44 94 LYS A N 1
ATOM 764 C CA . LYS A 1 94 ? -6.024 5.758 11.626 1.00 97.44 94 LYS A CA 1
ATOM 765 C C . LYS A 1 94 ? -7.306 4.956 11.886 1.00 97.44 94 LYS A C 1
ATOM 767 O O . LYS A 1 94 ? -7.334 4.153 12.807 1.00 97.44 94 LYS A O 1
ATOM 772 N N . ASN A 1 95 ? -8.350 5.200 11.087 1.00 96.75 95 ASN A N 1
ATOM 773 C CA . ASN A 1 95 ? -9.654 4.550 11.208 1.00 96.75 95 ASN A CA 1
ATOM 774 C C . ASN A 1 95 ? -9.733 3.235 10.413 1.00 96.75 95 ASN A C 1
ATOM 776 O O . ASN A 1 95 ? -10.769 2.583 10.445 1.00 96.75 95 ASN A O 1
ATOM 780 N N . ALA A 1 96 ? -8.695 2.885 9.646 1.00 97.94 96 ALA A N 1
ATOM 781 C CA . ALA A 1 96 ? -8.622 1.612 8.938 1.00 97.94 96 ALA A CA 1
ATOM 782 C C . ALA A 1 96 ? -8.381 0.470 9.935 1.00 97.94 96 ALA A C 1
ATOM 784 O O . ALA A 1 96 ? -7.791 0.695 10.992 1.00 97.94 96 ALA A O 1
ATOM 785 N N . ALA A 1 97 ? -8.787 -0.754 9.603 1.00 98.31 97 ALA A N 1
ATOM 786 C CA . ALA A 1 97 ? -8.520 -1.924 10.438 1.00 98.31 97 ALA A CA 1
ATOM 787 C C . ALA A 1 97 ? -7.009 -2.208 10.519 1.00 98.31 97 ALA A C 1
ATOM 789 O O . ALA A 1 97 ? -6.477 -2.365 11.616 1.00 98.31 97 ALA A O 1
ATOM 790 N N . ALA A 1 98 ? -6.302 -2.135 9.388 1.00 98.75 98 ALA A N 1
ATOM 791 C CA . ALA A 1 98 ? -4.852 -2.300 9.315 1.00 98.75 98 ALA A CA 1
ATOM 792 C C . ALA A 1 98 ? -4.194 -1.283 8.367 1.00 98.75 98 ALA A C 1
ATOM 794 O O . ALA A 1 98 ? -4.843 -0.699 7.494 1.00 98.75 98 ALA A O 1
ATOM 795 N N . ILE A 1 99 ? -2.887 -1.079 8.531 1.00 98.88 99 ILE A N 1
ATOM 796 C CA . ILE A 1 99 ? -2.035 -0.330 7.600 1.00 98.88 99 ILE A CA 1
ATOM 797 C C . ILE A 1 99 ? -0.888 -1.239 7.164 1.00 98.88 99 ILE A C 1
ATOM 799 O O . ILE A 1 99 ? -0.130 -1.723 8.000 1.00 98.88 99 ILE A O 1
ATOM 803 N N . ILE A 1 100 ? -0.727 -1.430 5.859 1.00 98.88 100 ILE A N 1
ATOM 804 C CA . ILE A 1 100 ? 0.455 -2.059 5.270 1.00 98.88 100 ILE A CA 1
ATOM 805 C C . ILE A 1 100 ? 1.450 -0.964 4.918 1.00 98.88 100 ILE A C 1
ATOM 807 O O . ILE A 1 100 ? 1.138 -0.050 4.158 1.00 98.88 100 ILE A O 1
ATOM 811 N N . VAL A 1 101 ? 2.658 -1.052 5.453 1.00 98.88 101 VAL A N 1
ATOM 812 C CA . VAL A 1 101 ? 3.780 -0.191 5.082 1.00 98.88 101 VAL A CA 1
ATOM 813 C C . VAL A 1 101 ? 4.625 -0.961 4.076 1.00 98.88 101 VAL A C 1
ATOM 815 O O . VAL A 1 101 ? 5.220 -1.985 4.423 1.00 98.88 101 VAL A O 1
ATOM 818 N N . ILE A 1 102 ? 4.684 -0.478 2.834 1.00 98.69 102 ILE A N 1
ATOM 819 C CA . ILE A 1 102 ? 5.502 -1.095 1.791 1.00 98.69 102 ILE A CA 1
ATOM 820 C C . ILE A 1 102 ? 6.885 -0.451 1.791 1.00 98.69 102 ILE A C 1
ATOM 822 O O . ILE A 1 102 ? 7.052 0.761 1.612 1.00 98.69 102 ILE A O 1
ATOM 826 N N . VAL A 1 103 ? 7.895 -1.287 1.998 1.00 98.50 103 VAL A N 1
ATOM 827 C CA . VAL A 1 103 ? 9.295 -0.897 2.112 1.00 98.50 103 VAL A CA 1
ATOM 828 C C . VAL A 1 103 ? 10.081 -1.526 0.970 1.00 98.50 103 VAL A C 1
ATOM 830 O O . VAL A 1 103 ? 10.027 -2.730 0.763 1.00 98.50 103 VAL A O 1
ATOM 833 N N . ALA A 1 104 ? 10.864 -0.728 0.255 1.00 96.88 104 ALA A N 1
ATOM 834 C CA . ALA A 1 104 ? 11.844 -1.224 -0.698 1.00 96.88 104 ALA A CA 1
ATOM 835 C C . ALA A 1 104 ? 13.199 -1.417 -0.010 1.00 96.88 104 ALA A C 1
ATOM 837 O O . ALA A 1 104 ? 13.750 -0.473 0.571 1.00 96.88 104 ALA A O 1
ATOM 838 N N . LYS A 1 105 ? 13.756 -2.626 -0.098 1.00 94.69 105 LYS A N 1
ATOM 839 C CA . LYS A 1 105 ? 15.158 -2.911 0.214 1.00 94.69 105 LYS A CA 1
ATOM 840 C C . LYS A 1 105 ? 15.998 -2.611 -1.024 1.00 94.69 105 LYS A C 1
ATOM 842 O O . LYS A 1 105 ? 15.919 -3.308 -2.027 1.00 94.69 105 LYS A O 1
ATOM 847 N N . LEU A 1 106 ? 16.813 -1.572 -0.937 1.00 88.75 106 LEU A N 1
ATOM 848 C CA . LEU A 1 106 ? 17.719 -1.163 -1.996 1.00 88.75 106 LEU A CA 1
ATOM 849 C C . LEU A 1 106 ? 19.020 -1.961 -1.915 1.00 88.75 106 LEU A C 1
ATOM 851 O O . LEU A 1 106 ? 19.709 -1.938 -0.890 1.00 88.75 106 LEU A O 1
ATOM 855 N N . ASP A 1 107 ? 19.388 -2.603 -3.019 1.00 77.69 107 ASP A N 1
ATOM 856 C CA . ASP A 1 107 ? 20.775 -2.984 -3.257 1.00 77.69 107 ASP A CA 1
ATOM 857 C C . ASP A 1 107 ? 21.561 -1.723 -3.628 1.00 77.69 107 ASP A C 1
ATOM 859 O O . ASP A 1 107 ? 21.353 -1.150 -4.693 1.00 77.69 107 ASP A O 1
ATOM 863 N N . LEU A 1 108 ? 22.410 -1.231 -2.727 1.00 66.75 108 LEU A N 1
ATOM 864 C CA . LEU A 1 108 ? 23.124 0.031 -2.930 1.00 66.75 108 LEU A CA 1
ATOM 865 C C . LEU A 1 108 ? 24.114 -0.031 -4.099 1.00 66.75 108 LEU A C 1
ATOM 867 O O . LEU A 1 108 ? 24.317 0.993 -4.744 1.00 66.75 108 LEU A O 1
ATOM 871 N N . VAL A 1 109 ? 24.699 -1.198 -4.379 1.00 63.53 109 VAL A N 1
ATOM 872 C CA . VAL A 1 109 ? 25.711 -1.357 -5.433 1.00 63.53 109 VAL A CA 1
ATOM 873 C C . VAL A 1 109 ? 25.025 -1.409 -6.793 1.00 63.53 109 VAL A C 1
ATOM 875 O O . VAL A 1 109 ? 25.337 -0.602 -7.669 1.00 63.53 109 VAL A O 1
ATOM 878 N N . ALA A 1 110 ? 24.010 -2.265 -6.932 1.00 61.97 110 ALA A N 1
ATOM 879 C CA . ALA A 1 110 ? 23.220 -2.350 -8.158 1.00 61.97 110 ALA A CA 1
ATOM 880 C C . ALA A 1 110 ? 22.434 -1.055 -8.429 1.00 61.97 110 ALA A C 1
ATOM 882 O O . ALA A 1 110 ? 22.367 -0.599 -9.565 1.00 61.97 110 ALA A O 1
ATOM 883 N N . ASN A 1 111 ? 21.899 -0.392 -7.394 1.00 59.84 111 ASN A N 1
ATOM 884 C CA . ASN A 1 111 ? 21.216 0.893 -7.578 1.00 59.84 111 ASN A CA 1
ATOM 885 C C . ASN A 1 111 ? 22.173 2.018 -7.973 1.00 59.84 111 ASN A C 1
ATOM 887 O O . ASN A 1 111 ? 21.746 2.919 -8.684 1.00 59.84 111 ASN A O 1
ATOM 891 N N . PHE A 1 112 ? 23.421 2.022 -7.502 1.00 60.31 112 PHE A N 1
ATOM 892 C CA . PHE A 1 112 ? 24.384 3.056 -7.883 1.00 60.31 112 PHE A CA 1
ATOM 893 C C . PHE A 1 112 ? 24.831 2.882 -9.340 1.00 60.31 112 PHE A C 1
ATOM 895 O O . PHE A 1 112 ? 24.759 3.835 -10.114 1.00 60.31 112 PHE A O 1
ATOM 902 N N . LEU A 1 113 ? 25.184 1.655 -9.736 1.00 61.22 113 LEU A N 1
ATOM 903 C CA . LEU A 1 113 ? 25.579 1.332 -11.111 1.00 61.22 113 LEU A CA 1
ATOM 904 C C . LEU A 1 113 ? 24.402 1.469 -12.094 1.00 61.22 113 LEU A C 1
ATOM 906 O O . LEU A 1 113 ? 24.529 2.127 -13.122 1.00 61.22 113 LEU A O 1
ATOM 910 N N . GLY A 1 114 ? 23.227 0.937 -11.749 1.00 58.62 114 GLY A N 1
ATOM 911 C CA . GLY A 1 114 ? 22.030 0.992 -12.592 1.00 58.62 114 GLY A CA 1
ATOM 912 C C . GLY A 1 114 ? 21.456 2.403 -12.755 1.00 58.62 114 GLY A C 1
ATOM 913 O O . GLY A 1 114 ? 21.099 2.797 -13.866 1.00 58.62 114 GLY A O 1
ATOM 914 N N . LYS A 1 115 ? 21.426 3.219 -11.687 1.00 54.44 115 LYS A N 1
ATOM 915 C CA . LYS A 1 115 ? 20.988 4.625 -11.798 1.00 54.44 115 LYS A CA 1
ATOM 916 C C . LYS A 1 115 ? 21.950 5.478 -12.608 1.00 54.44 115 LYS A C 1
ATOM 918 O O . LYS A 1 115 ? 21.482 6.381 -13.292 1.00 54.44 115 LYS A O 1
ATOM 923 N N . GLY A 1 116 ? 23.251 5.202 -12.526 1.00 57.50 116 GLY A N 1
ATOM 924 C CA . GLY A 1 116 ? 24.261 5.912 -13.307 1.00 57.50 116 GLY A CA 1
ATOM 925 C C . GLY A 1 116 ? 24.135 5.677 -14.813 1.00 57.50 116 GLY A C 1
ATOM 926 O O . GLY A 1 116 ? 24.492 6.558 -15.585 1.00 57.50 116 GLY A O 1
ATOM 927 N N . ILE A 1 117 ? 23.596 4.525 -15.226 1.00 60.91 117 ILE A N 1
ATOM 928 C CA . ILE A 1 117 ? 23.519 4.132 -16.640 1.00 60.91 117 ILE A CA 1
ATOM 929 C C . ILE A 1 117 ? 22.134 4.411 -17.244 1.00 60.91 117 ILE A C 1
ATOM 931 O O . ILE A 1 117 ? 22.052 4.903 -18.363 1.00 60.91 117 ILE A O 1
ATOM 935 N N . GLN A 1 118 ? 21.041 4.125 -16.526 1.00 62.31 118 GLN A N 1
ATOM 936 C CA . GLN A 1 118 ? 19.675 4.220 -17.076 1.00 62.31 118 GLN A CA 1
ATOM 937 C C . GLN A 1 118 ? 18.782 5.275 -16.410 1.00 62.31 118 GLN A C 1
ATOM 939 O O . GLN A 1 118 ? 17.647 5.467 -16.844 1.00 62.31 118 GLN A O 1
ATOM 944 N N . GLY A 1 119 ? 19.215 5.908 -15.311 1.00 70.25 119 GLY A N 1
ATOM 945 C CA . GLY A 1 119 ? 18.413 6.901 -14.574 1.00 70.25 119 GLY A CA 1
ATOM 946 C C . GLY A 1 119 ? 17.102 6.374 -13.960 1.00 70.25 119 GLY A C 1
ATOM 947 O O . GLY A 1 119 ? 16.388 7.117 -13.286 1.00 70.25 119 GLY A O 1
ATOM 948 N N . THR A 1 120 ? 16.782 5.091 -14.144 1.00 75.25 120 THR A N 1
ATOM 949 C CA . THR A 1 120 ? 15.484 4.502 -13.800 1.00 75.25 120 THR A CA 1
ATOM 950 C C . THR A 1 120 ? 15.522 3.863 -12.416 1.00 75.25 120 THR A C 1
ATOM 952 O O . THR A 1 120 ? 16.430 3.116 -12.061 1.00 75.25 120 THR A O 1
ATOM 955 N N . SER A 1 121 ? 14.513 4.154 -11.594 1.00 83.88 121 SER A N 1
ATOM 956 C CA . SER A 1 121 ? 14.360 3.556 -10.264 1.00 83.88 121 SER A CA 1
ATOM 957 C C . SER A 1 121 ? 13.421 2.346 -10.321 1.00 83.88 121 SER A C 1
ATOM 959 O O . SER A 1 121 ? 12.287 2.445 -9.860 1.00 83.88 121 SER A O 1
ATOM 961 N N . TYR A 1 122 ? 13.891 1.213 -10.860 1.00 87.19 122 TYR A N 1
ATOM 962 C CA . TYR A 1 122 ? 13.083 -0.007 -11.062 1.00 87.19 122 TYR A CA 1
ATOM 963 C C . TYR A 1 122 ? 12.326 -0.475 -9.820 1.00 87.19 122 TYR A C 1
ATOM 965 O O . TYR A 1 122 ? 11.160 -0.840 -9.922 1.00 87.19 122 TYR A O 1
ATOM 973 N N . TYR A 1 123 ? 12.925 -0.337 -8.632 1.00 90.50 123 TYR A N 1
ATOM 974 C CA . TYR A 1 123 ? 12.252 -0.697 -7.385 1.00 90.50 123 TYR A CA 1
ATOM 975 C C . TYR A 1 123 ? 10.901 0.019 -7.197 1.00 90.50 123 TYR A C 1
ATOM 977 O O . TYR A 1 123 ? 10.031 -0.520 -6.531 1.00 90.50 123 TYR A O 1
ATOM 985 N N . 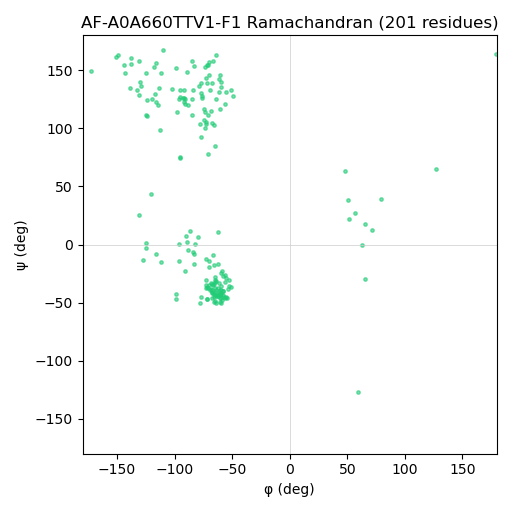LEU A 1 124 ? 10.694 1.224 -7.747 1.00 93.69 124 LEU A N 1
ATOM 986 C CA . LEU A 1 124 ? 9.398 1.908 -7.664 1.00 93.69 124 LEU A CA 1
ATOM 987 C C . LEU A 1 124 ? 8.339 1.244 -8.550 1.00 93.69 124 LEU A C 1
ATOM 989 O O . LEU A 1 124 ? 7.185 1.167 -8.136 1.00 93.69 124 LEU A O 1
ATOM 993 N N . ILE A 1 125 ? 8.733 0.747 -9.726 1.00 94.81 125 ILE A N 1
ATOM 994 C CA . ILE A 1 125 ? 7.861 -0.019 -10.626 1.00 94.81 125 ILE A CA 1
ATOM 995 C C . ILE A 1 125 ? 7.490 -1.338 -9.946 1.00 94.81 125 ILE A C 1
ATOM 997 O O . ILE A 1 125 ? 6.308 -1.638 -9.802 1.00 94.81 125 ILE A O 1
ATOM 1001 N N . ASP A 1 126 ? 8.486 -2.059 -9.426 1.00 95.94 126 ASP A N 1
ATOM 1002 C CA . ASP A 1 126 ? 8.286 -3.326 -8.714 1.00 95.94 126 ASP A CA 1
ATOM 1003 C C . ASP A 1 126 ? 7.356 -3.156 -7.498 1.00 95.94 126 ASP A C 1
ATOM 1005 O O . ASP A 1 126 ? 6.446 -3.957 -7.279 1.00 95.94 126 ASP A O 1
ATOM 1009 N N . ILE A 1 127 ? 7.542 -2.080 -6.717 1.00 97.75 127 ILE A N 1
ATOM 1010 C CA . ILE A 1 127 ? 6.657 -1.746 -5.592 1.00 97.75 127 ILE A CA 1
ATOM 1011 C C . ILE A 1 127 ? 5.236 -1.379 -6.064 1.00 97.75 127 ILE A C 1
ATOM 1013 O O . ILE A 1 127 ? 4.260 -1.691 -5.379 1.00 97.75 127 ILE A O 1
ATOM 1017 N N . GLY A 1 128 ? 5.098 -0.741 -7.227 1.00 98.12 128 GLY A N 1
ATOM 1018 C CA . GLY A 1 128 ? 3.798 -0.482 -7.847 1.00 98.12 128 GLY A CA 1
ATOM 1019 C C . GLY A 1 128 ? 3.049 -1.778 -8.165 1.00 98.12 128 GLY A C 1
ATOM 1020 O O . GLY A 1 128 ? 1.903 -1.940 -7.752 1.00 98.12 128 GLY A O 1
ATOM 1021 N N . ILE A 1 129 ? 3.722 -2.726 -8.823 1.00 98.44 129 ILE A N 1
ATOM 1022 C CA . ILE A 1 129 ? 3.13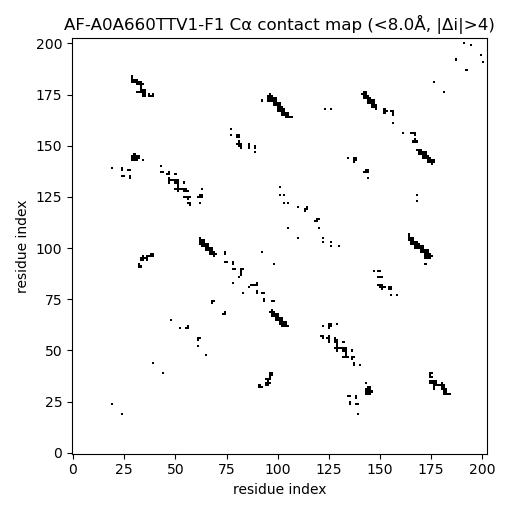3 -4.011 -9.228 1.00 98.44 129 ILE A CA 1
ATOM 1023 C C . ILE A 1 129 ? 2.734 -4.844 -8.003 1.00 98.44 129 ILE A C 1
ATOM 1025 O O . ILE A 1 129 ? 1.591 -5.291 -7.904 1.00 98.44 129 ILE A O 1
ATOM 1029 N N . THR A 1 130 ? 3.643 -5.018 -7.036 1.00 98.75 130 THR A N 1
ATOM 1030 C CA . THR A 1 130 ? 3.362 -5.813 -5.825 1.00 98.75 130 THR A CA 1
ATOM 1031 C C . THR A 1 130 ? 2.232 -5.220 -4.985 1.00 98.75 130 THR A C 1
ATOM 1033 O O . THR A 1 130 ? 1.388 -5.952 -4.465 1.00 98.75 130 THR A O 1
ATOM 1036 N N . GLY A 1 131 ? 2.150 -3.890 -4.894 1.00 98.69 131 GLY A N 1
ATOM 1037 C CA . GLY A 1 131 ? 1.046 -3.255 -4.194 1.00 98.69 131 GLY A CA 1
ATOM 1038 C C . GLY A 1 131 ? -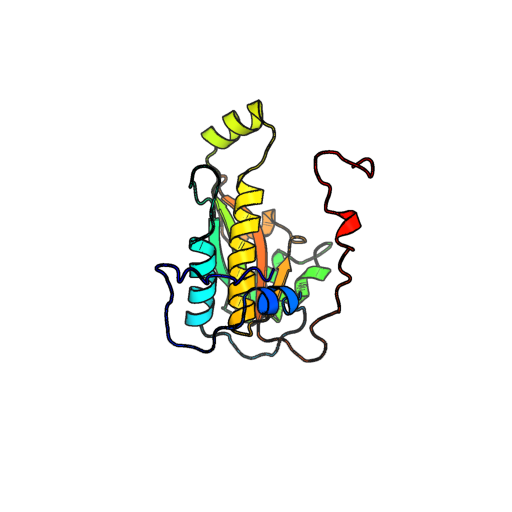0.284 -3.394 -4.939 1.00 98.69 131 GLY A C 1
ATOM 1039 O O . GLY A 1 131 ? -1.307 -3.547 -4.281 1.00 98.69 131 GLY A O 1
ATOM 1040 N N . GLU A 1 132 ? -0.312 -3.382 -6.277 1.00 98.62 132 GLU A N 1
ATOM 1041 C CA . GLU A 1 132 ? -1.571 -3.577 -7.014 1.00 98.62 132 GLU A CA 1
ATOM 1042 C C . GLU A 1 132 ? -2.062 -5.026 -6.910 1.00 98.62 132 GLU A C 1
ATOM 1044 O O . GLU A 1 132 ? -3.253 -5.245 -6.705 1.00 98.62 132 GLU A O 1
ATOM 1049 N N . HIS A 1 133 ? -1.163 -6.018 -6.920 1.00 98.69 133 HIS A N 1
ATOM 1050 C CA . HIS A 1 133 ? -1.524 -7.403 -6.589 1.00 98.69 133 HIS A CA 1
ATOM 1051 C C . HIS A 1 133 ? -2.189 -7.506 -5.207 1.00 98.69 133 HIS A C 1
ATOM 1053 O O . HIS A 1 133 ? -3.232 -8.147 -5.065 1.00 98.69 133 HIS A O 1
ATOM 1059 N N . LEU A 1 134 ? -1.619 -6.833 -4.197 1.00 98.75 134 LEU A N 1
ATOM 1060 C CA . LEU A 1 134 ? -2.201 -6.750 -2.854 1.00 98.75 134 LEU A CA 1
ATOM 1061 C C . LEU A 1 134 ? -3.604 -6.136 -2.896 1.00 98.75 134 LEU A C 1
ATOM 1063 O O . LEU A 1 134 ? -4.536 -6.668 -2.297 1.00 98.75 134 LEU A O 1
ATOM 1067 N N . VAL A 1 135 ? -3.759 -5.014 -3.600 1.00 98.69 135 VAL A N 1
ATOM 1068 C CA . VAL A 1 135 ? -5.017 -4.263 -3.688 1.00 98.69 135 VAL A CA 1
ATOM 1069 C C . VAL A 1 135 ? -6.113 -5.053 -4.400 1.00 98.69 135 VAL A C 1
ATOM 1071 O O . VAL A 1 135 ? -7.250 -5.051 -3.927 1.00 98.69 135 VAL A O 1
ATOM 1074 N N 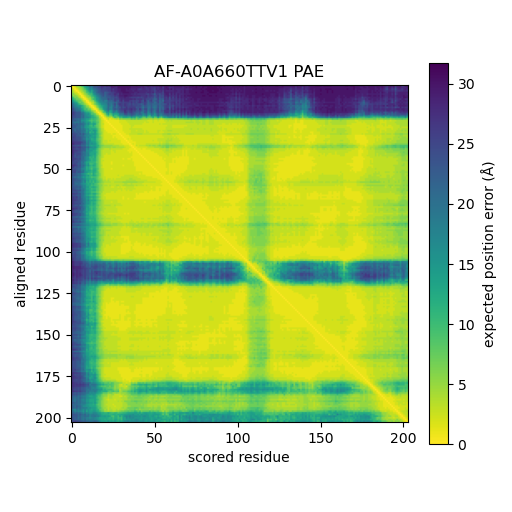. LEU A 1 136 ? -5.798 -5.736 -5.501 1.00 98.38 136 LEU A N 1
ATOM 1075 C CA . LEU A 1 136 ? -6.765 -6.554 -6.233 1.00 98.38 136 LEU A CA 1
ATOM 1076 C C . LEU A 1 136 ? -7.190 -7.772 -5.413 1.00 98.38 136 LEU A C 1
ATOM 1078 O O . LEU A 1 136 ? -8.384 -8.049 -5.321 1.00 98.38 136 LEU A O 1
ATOM 1082 N N . ARG A 1 137 ? -6.246 -8.432 -4.729 1.00 98.31 137 ARG A N 1
ATOM 1083 C CA . ARG A 1 137 ? -6.580 -9.535 -3.820 1.00 98.31 137 ARG A CA 1
ATOM 1084 C C . ARG A 1 137 ? -7.430 -9.068 -2.638 1.00 98.31 137 ARG A C 1
ATOM 1086 O O . ARG A 1 137 ? -8.370 -9.751 -2.252 1.00 98.31 137 ARG A O 1
ATOM 1093 N N . ALA A 1 138 ? -7.152 -7.888 -2.086 1.00 98.06 138 ALA A N 1
ATOM 1094 C 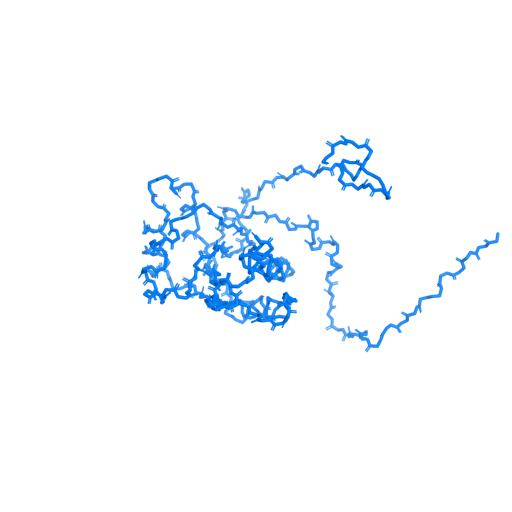CA . ALA A 1 138 ? -7.993 -7.305 -1.045 1.00 98.06 138 ALA A CA 1
ATOM 1095 C C . ALA A 1 138 ? -9.416 -7.029 -1.560 1.00 98.06 138 ALA A C 1
ATOM 1097 O O . ALA A 1 138 ? -10.384 -7.372 -0.886 1.00 98.06 138 ALA A O 1
ATOM 1098 N N . GLN A 1 139 ? -9.547 -6.472 -2.769 1.00 97.00 139 GLN A N 1
ATOM 1099 C CA . GLN A 1 139 ? -10.840 -6.198 -3.398 1.00 97.00 139 GLN A CA 1
ATOM 1100 C C . GLN A 1 139 ? -11.659 -7.478 -3.623 1.00 97.00 139 GLN A C 1
ATOM 1102 O O . GLN A 1 139 ? -12.863 -7.467 -3.377 1.00 97.00 139 GLN A O 1
ATOM 1107 N N . GLU A 1 140 ? -11.016 -8.564 -4.055 1.00 96.50 140 GLU A N 1
ATOM 1108 C CA . GLU A 1 140 ? -11.633 -9.888 -4.206 1.00 96.50 140 GLU A CA 1
ATOM 1109 C C . GLU A 1 140 ? -12.196 -10.419 -2.878 1.00 96.50 140 GLU A C 1
ATOM 1111 O O . GLU A 1 140 ? -13.300 -10.949 -2.835 1.00 96.50 140 GLU A O 1
ATOM 1116 N N . LEU A 1 141 ? -11.481 -10.197 -1.771 1.00 95.94 141 LEU A N 1
ATOM 1117 C CA . LEU A 1 141 ? -11.908 -10.574 -0.417 1.00 95.94 141 LEU A CA 1
ATOM 1118 C C . LEU A 1 141 ? -12.923 -9.590 0.204 1.00 95.94 141 LEU A C 1
ATOM 1120 O O . LEU A 1 141 ? -13.233 -9.679 1.392 1.00 95.94 141 LEU A O 1
ATOM 1124 N N . GLY A 1 142 ? -13.412 -8.602 -0.555 1.00 94.88 142 GLY A N 1
ATOM 1125 C CA . GLY A 1 142 ? -14.322 -7.564 -0.057 1.00 94.88 142 GLY A CA 1
ATOM 1126 C C . GLY A 1 142 ? -13.666 -6.546 0.888 1.00 94.88 142 GLY A C 1
ATOM 1127 O O . GLY A 1 142 ? -14.355 -5.758 1.546 1.00 94.88 142 GLY A O 1
ATOM 1128 N N . ILE A 1 143 ? -12.334 -6.532 0.963 1.00 97.81 143 ILE A N 1
ATOM 1129 C CA . ILE A 1 143 ? -11.558 -5.615 1.794 1.00 97.81 143 ILE A CA 1
ATOM 1130 C C . ILE A 1 143 ? -11.274 -4.339 1.003 1.00 97.81 143 ILE A C 1
ATOM 1132 O O . ILE A 1 143 ? -10.603 -4.323 -0.028 1.00 97.81 143 ILE A O 1
ATOM 1136 N N . GLY A 1 144 ? -11.756 -3.224 1.539 1.00 97.38 144 GLY A N 1
ATOM 1137 C CA . GLY A 1 144 ? -11.490 -1.903 1.004 1.00 97.38 144 GLY A CA 1
ATOM 1138 C C . GLY A 1 144 ? -10.053 -1.466 1.251 1.00 97.38 144 GLY A C 1
ATOM 1139 O O . GLY A 1 144 ? -9.526 -1.638 2.353 1.00 97.38 144 GLY A O 1
ATOM 1140 N N . THR A 1 145 ? -9.440 -0.829 0.254 1.00 98.50 145 THR A N 1
ATOM 1141 C CA . THR A 1 145 ? -8.088 -0.280 0.387 1.00 98.50 145 THR A CA 1
ATOM 1142 C C . THR A 1 145 ? -7.984 1.162 -0.093 1.00 98.50 145 THR A C 1
ATOM 1144 O O . THR A 1 145 ? -8.781 1.649 -0.897 1.00 98.50 145 THR A O 1
ATOM 1147 N N . CYS A 1 146 ? -6.967 1.874 0.384 1.00 98.06 146 CYS A N 1
ATOM 1148 C CA . CYS A 1 146 ? -6.504 3.109 -0.241 1.00 98.06 146 CYS A CA 1
ATOM 1149 C C . CYS A 1 146 ? -4.986 3.131 -0.228 1.00 98.06 146 CYS A C 1
ATOM 1151 O O . CYS A 1 146 ? -4.382 2.852 0.803 1.00 98.06 146 CYS A O 1
ATOM 1153 N N . TRP A 1 147 ? -4.397 3.495 -1.364 1.00 98.31 147 TRP A N 1
ATOM 1154 C CA . TRP A 1 147 ? -2.967 3.725 -1.514 1.00 98.31 147 TRP A CA 1
ATOM 1155 C C . TRP A 1 147 ? -2.618 5.145 -1.072 1.00 98.31 147 TRP A C 1
ATOM 1157 O O . TRP A 1 147 ? -3.286 6.105 -1.466 1.00 98.31 147 TRP A O 1
ATOM 1167 N N . ILE A 1 148 ? -1.573 5.296 -0.263 1.00 98.38 148 ILE A N 1
ATOM 1168 C CA . ILE A 1 148 ? -1.138 6.578 0.286 1.00 98.38 148 ILE A CA 1
ATOM 1169 C C . ILE A 1 148 ? 0.327 6.806 -0.072 1.00 98.38 148 ILE A C 1
ATOM 1171 O O . ILE A 1 148 ? 1.225 6.149 0.452 1.00 98.38 148 ILE A O 1
ATOM 1175 N N . GLY A 1 149 ? 0.553 7.786 -0.948 1.00 97.19 149 GLY A N 1
ATOM 1176 C CA . GLY A 1 149 ? 1.875 8.370 -1.204 1.00 97.19 149 GLY A CA 1
ATOM 1177 C C . GLY A 1 149 ? 2.140 9.657 -0.411 1.00 97.19 149 GLY A C 1
ATOM 1178 O O . GLY A 1 149 ? 3.281 10.087 -0.299 1.00 97.19 149 GLY A O 1
ATOM 1179 N N . TRP A 1 150 ? 1.104 10.273 0.170 1.00 97.44 150 TRP A N 1
ATOM 1180 C CA . TRP A 1 150 ? 1.209 11.564 0.858 1.00 97.44 150 TRP A CA 1
ATOM 1181 C C . TRP A 1 150 ? 1.404 11.399 2.372 1.00 97.44 150 TRP A C 1
ATOM 1183 O O . TRP A 1 150 ? 0.473 11.580 3.156 1.00 97.44 150 TRP A O 1
ATOM 1193 N N . PHE A 1 151 ? 2.611 11.024 2.794 1.00 98.50 151 PHE A N 1
ATOM 1194 C CA . PHE A 1 151 ? 2.993 10.853 4.203 1.00 98.50 151 PHE A CA 1
ATOM 1195 C C . PHE A 1 151 ? 4.479 11.179 4.415 1.00 98.50 151 PHE A C 1
ATOM 1197 O O . PHE A 1 151 ? 5.276 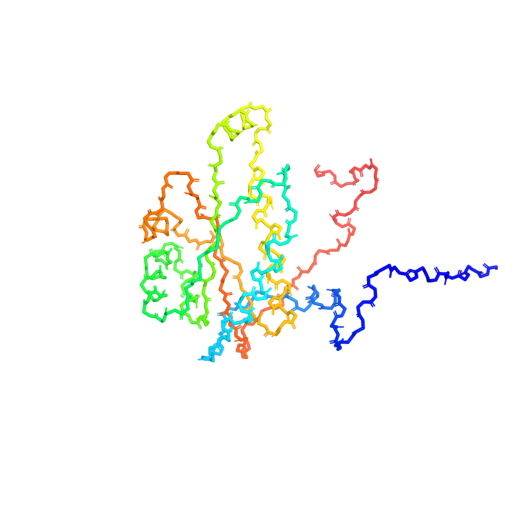11.191 3.475 1.00 98.50 151 PHE A O 1
ATOM 1204 N N . ASN A 1 152 ? 4.885 11.411 5.664 1.00 98.44 152 ASN A N 1
ATOM 1205 C CA . ASN A 1 152 ? 6.285 11.649 5.998 1.00 98.44 152 ASN A CA 1
ATOM 1206 C C . ASN A 1 152 ? 7.082 10.332 6.015 1.00 98.44 152 ASN A C 1
ATOM 1208 O O . ASN A 1 152 ? 7.183 9.658 7.045 1.00 98.44 152 ASN A O 1
ATOM 1212 N N . SER A 1 153 ? 7.685 9.977 4.879 1.00 97.69 153 SER A N 1
ATOM 1213 C CA . SER A 1 153 ? 8.455 8.735 4.721 1.00 97.69 153 SER A CA 1
ATOM 1214 C C . SER A 1 153 ? 9.703 8.658 5.608 1.00 97.69 153 SER A C 1
ATOM 1216 O O . SER A 1 153 ? 10.048 7.576 6.084 1.00 97.69 153 SER A O 1
ATOM 1218 N N . LYS A 1 154 ? 10.354 9.793 5.910 1.00 97.62 154 LYS A N 1
ATOM 1219 C CA . LYS A 1 154 ? 11.500 9.852 6.837 1.00 97.62 154 LYS A CA 1
ATOM 1220 C C . LYS A 1 154 ? 11.073 9.497 8.260 1.00 97.62 154 LYS A C 1
ATOM 1222 O O . LYS A 1 154 ? 11.731 8.690 8.910 1.00 97.62 154 LYS A O 1
ATOM 1227 N N . LYS A 1 155 ? 9.954 10.053 8.731 1.00 98.38 155 LYS A N 1
ATOM 1228 C CA . LYS A 1 155 ? 9.389 9.692 10.035 1.00 98.38 155 LYS A CA 1
ATOM 1229 C C . LYS A 1 155 ? 8.933 8.236 10.072 1.00 98.38 155 LYS A C 1
ATOM 1231 O O . LYS A 1 155 ? 9.236 7.561 11.045 1.00 98.38 155 LYS A O 1
ATOM 1236 N N . ALA A 1 156 ? 8.308 7.730 9.007 1.00 98.50 156 ALA A N 1
ATOM 1237 C CA . ALA A 1 156 ? 7.920 6.319 8.923 1.00 98.50 156 ALA A CA 1
ATOM 1238 C C . ALA A 1 156 ? 9.139 5.386 9.021 1.00 98.50 156 ALA A C 1
ATOM 1240 O O . ALA A 1 156 ? 9.125 4.404 9.759 1.00 98.50 156 ALA A O 1
ATOM 1241 N N . LYS A 1 157 ? 10.230 5.729 8.324 1.00 98.25 157 LYS A N 1
ATOM 1242 C CA . LYS A 1 157 ? 11.505 5.011 8.405 1.00 98.25 157 LYS A CA 1
ATOM 1243 C C . LYS A 1 157 ? 12.074 5.008 9.827 1.00 98.25 157 LYS A C 1
ATOM 1245 O O . LYS A 1 157 ? 12.509 3.962 10.303 1.00 98.25 157 LYS A O 1
ATOM 1250 N N . ASN A 1 158 ? 12.075 6.169 10.482 1.00 98.38 158 ASN A N 1
ATOM 1251 C CA . ASN A 1 158 ? 12.596 6.331 11.839 1.00 98.38 158 ASN A CA 1
ATOM 1252 C C . ASN A 1 158 ? 11.748 5.587 12.876 1.00 98.38 158 ASN A C 1
ATOM 1254 O O . ASN A 1 158 ? 12.316 4.976 13.775 1.00 98.38 158 ASN A O 1
ATOM 1258 N N . PHE A 1 159 ? 10.420 5.597 12.723 1.00 98.56 159 PHE A N 1
ATOM 1259 C CA . PHE A 1 159 ? 9.480 4.894 13.599 1.00 98.56 159 PHE A CA 1
ATOM 1260 C C . PHE A 1 159 ? 9.832 3.405 13.714 1.00 98.56 159 PHE A C 1
ATOM 1262 O O . PHE A 1 159 ? 9.955 2.871 14.811 1.00 98.56 159 PHE A O 1
ATOM 1269 N N . PHE A 1 160 ? 10.116 2.761 12.579 1.00 98.12 160 PHE A N 1
ATOM 1270 C CA . PHE A 1 160 ? 10.538 1.357 12.527 1.00 98.12 160 PHE A CA 1
ATOM 1271 C C . PHE A 1 160 ? 12.056 1.149 12.619 1.00 98.12 160 PHE A C 1
ATOM 1273 O O . PHE A 1 160 ? 12.530 0.031 12.429 1.00 98.12 160 PHE A O 1
ATOM 1280 N N . LYS A 1 161 ? 12.834 2.210 12.878 1.00 97.94 161 LYS A N 1
ATOM 1281 C CA . LYS A 1 161 ? 14.305 2.174 12.988 1.00 97.94 161 LYS A CA 1
ATOM 1282 C C . LYS A 1 161 ? 14.979 1.470 11.795 1.00 97.94 161 LYS A C 1
ATOM 1284 O O . LYS A 1 161 ? 15.949 0.732 11.955 1.00 97.94 161 LYS A O 1
ATOM 1289 N N . LEU A 1 162 ? 14.460 1.679 10.580 1.00 97.19 162 LEU A N 1
ATOM 1290 C CA . LEU A 1 162 ? 14.935 0.955 9.398 1.00 97.19 162 LEU A CA 1
ATOM 1291 C C . LEU A 1 162 ? 16.318 1.442 8.949 1.00 97.19 162 LEU A C 1
ATOM 1293 O O . LEU A 1 162 ? 16.604 2.642 8.925 1.00 97.19 162 LEU A O 1
ATOM 1297 N N . SER A 1 163 ? 17.152 0.511 8.484 1.00 95.19 163 SER A N 1
ATOM 1298 C CA . SER A 1 163 ? 18.509 0.822 8.022 1.00 95.19 163 SER A CA 1
ATOM 1299 C C . SER A 1 163 ? 18.535 1.739 6.780 1.00 95.19 163 SER A C 1
ATOM 1301 O O . SER A 1 163 ? 17.537 1.866 6.058 1.00 95.19 163 SER A O 1
ATOM 1303 N N . PRO A 1 164 ? 19.679 2.374 6.449 1.00 90.88 164 PRO A N 1
ATOM 1304 C CA . PRO A 1 164 ? 19.826 3.222 5.260 1.00 90.88 164 PRO A CA 1
ATOM 1305 C C . PRO A 1 164 ? 19.398 2.560 3.942 1.00 90.88 164 PRO A C 1
ATOM 1307 O O . PRO A 1 164 ? 18.858 3.246 3.078 1.00 90.88 164 PRO A O 1
ATOM 1310 N N . ARG A 1 165 ? 19.544 1.232 3.836 1.00 91.81 165 ARG A N 1
ATOM 1311 C CA . ARG A 1 165 ? 19.162 0.430 2.659 1.00 91.81 165 ARG A CA 1
ATOM 1312 C C . ARG A 1 165 ? 17.653 0.302 2.453 1.00 91.81 165 ARG A C 1
ATOM 1314 O O . ARG A 1 165 ? 17.231 -0.103 1.382 1.00 91.81 165 ARG A O 1
ATOM 1321 N N . HIS A 1 166 ? 16.838 0.636 3.447 1.00 95.44 166 HIS A N 1
ATOM 1322 C CA . HIS A 1 166 ? 15.388 0.527 3.355 1.00 95.44 166 HIS A CA 1
ATOM 1323 C C . HIS A 1 166 ? 14.753 1.893 3.106 1.00 95.44 166 HIS A C 1
ATOM 1325 O O . HIS A 1 166 ? 15.074 2.886 3.777 1.00 95.44 166 HIS A O 1
ATOM 1331 N N . LYS A 1 167 ? 13.827 1.940 2.150 1.00 95.94 167 LYS A N 1
ATOM 1332 C CA . LYS A 1 167 ? 12.982 3.102 1.876 1.00 95.94 167 LYS A CA 1
ATOM 1333 C C . LYS A 1 167 ? 11.523 2.729 2.052 1.00 95.94 167 LYS A C 1
ATOM 1335 O O . LYS A 1 167 ? 11.056 1.800 1.410 1.00 95.94 167 LYS A O 1
ATOM 1340 N N . VAL A 1 168 ? 10.806 3.472 2.888 1.00 98.19 168 VAL A N 1
ATOM 1341 C CA . VAL A 1 168 ? 9.345 3.378 2.952 1.00 98.19 168 VAL A CA 1
ATOM 1342 C C . VAL A 1 168 ? 8.784 4.081 1.718 1.00 98.19 168 VAL A C 1
ATOM 1344 O O . VAL A 1 168 ? 9.034 5.274 1.544 1.00 98.19 168 VAL A O 1
ATOM 1347 N N . VAL A 1 169 ? 8.096 3.340 0.850 1.00 98.12 169 VAL A N 1
ATOM 1348 C CA . VAL A 1 169 ? 7.645 3.828 -0.465 1.00 98.12 169 VAL A CA 1
ATOM 1349 C C . VAL A 1 169 ? 6.185 4.259 -0.427 1.00 98.12 169 VAL A C 1
ATOM 1351 O O . VAL A 1 169 ? 5.853 5.345 -0.894 1.00 98.12 169 VAL A O 1
ATOM 1354 N N . SER A 1 170 ? 5.316 3.440 0.158 1.00 98.44 170 SER A N 1
ATOM 1355 C CA . SER A 1 170 ? 3.882 3.710 0.231 1.00 98.44 170 SER A CA 1
ATOM 1356 C C . SER A 1 170 ? 3.261 3.083 1.471 1.00 98.44 170 SER A C 1
ATOM 1358 O O . SER A 1 170 ? 3.831 2.183 2.093 1.00 98.44 170 SER A O 1
ATOM 1360 N N . LEU A 1 171 ? 2.078 3.577 1.828 1.00 98.81 171 LEU A N 1
ATOM 1361 C CA . LEU A 1 171 ? 1.191 2.925 2.783 1.00 98.81 171 LEU A CA 1
ATOM 1362 C C . LEU A 1 171 ? -0.055 2.433 2.042 1.00 98.81 171 LEU A C 1
ATOM 1364 O O . LEU A 1 171 ? -0.515 3.089 1.106 1.00 98.81 171 LEU A O 1
ATOM 1368 N N . ILE A 1 172 ? -0.634 1.326 2.492 1.00 98.81 172 ILE A N 1
ATOM 1369 C CA . ILE A 1 172 ? -1.953 0.859 2.070 1.00 98.81 172 ILE A CA 1
ATOM 1370 C C . ILE A 1 172 ? -2.803 0.692 3.322 1.00 98.81 172 ILE A C 1
ATOM 1372 O O . ILE A 1 172 ? -2.555 -0.183 4.146 1.00 98.81 172 ILE A O 1
ATOM 1376 N N . SER A 1 173 ? -3.804 1.550 3.488 1.00 98.69 173 SER A N 1
ATOM 1377 C CA . SER A 1 173 ? -4.817 1.351 4.527 1.00 98.69 173 SER A CA 1
ATOM 1378 C C . SER A 1 173 ? -5.800 0.272 4.087 1.00 98.69 173 SER A C 1
ATOM 1380 O O . SER A 1 173 ? -6.196 0.290 2.922 1.00 98.69 173 SER A O 1
ATOM 1382 N N . MET A 1 174 ? -6.205 -0.606 5.004 1.00 98.69 174 MET A N 1
ATOM 1383 C CA . MET A 1 174 ? -7.112 -1.728 4.755 1.00 98.69 174 MET A CA 1
ATOM 1384 C C . MET A 1 174 ? -8.255 -1.739 5.774 1.00 98.69 174 MET A C 1
ATOM 1386 O O . MET A 1 174 ? -8.030 -1.565 6.972 1.00 98.69 174 MET A O 1
ATOM 1390 N N . GLY A 1 175 ? -9.480 -1.972 5.318 1.00 98.19 175 GLY A N 1
ATOM 1391 C CA . GLY A 1 175 ? -10.653 -2.122 6.180 1.00 98.19 175 GLY A CA 1
ATOM 1392 C C . GLY A 1 175 ? -11.913 -2.356 5.364 1.00 98.19 175 GLY A C 1
ATOM 1393 O O . GLY A 1 175 ? -11.955 -2.054 4.171 1.00 98.19 175 GLY A O 1
ATOM 1394 N N . TYR A 1 176 ? -12.977 -2.835 5.997 1.00 97.31 176 TYR A N 1
ATOM 1395 C CA . TYR A 1 176 ? -14.246 -2.951 5.289 1.00 97.31 176 TYR A CA 1
ATOM 1396 C C . TYR A 1 176 ? -14.843 -1.564 4.996 1.00 97.31 176 TYR A C 1
ATOM 1398 O O . TYR A 1 176 ? -14.886 -0.723 5.902 1.00 97.31 176 TYR A O 1
ATOM 1406 N N . PRO A 1 177 ? -15.317 -1.288 3.766 1.00 95.06 177 PRO A N 1
ATOM 1407 C CA . PRO A 1 177 ? -15.859 0.022 3.414 1.00 95.06 177 PRO A CA 1
ATOM 1408 C C . PRO A 1 177 ? -17.091 0.383 4.254 1.00 95.06 177 PRO A C 1
ATOM 1410 O O . PRO A 1 177 ? -18.024 -0.407 4.366 1.00 95.06 177 PRO A O 1
ATOM 1413 N N . ALA A 1 178 ? -17.118 1.593 4.817 1.00 94.75 178 ALA A N 1
ATOM 1414 C CA . ALA A 1 178 ? -18.336 2.160 5.399 1.00 94.75 178 ALA A CA 1
ATOM 1415 C C . ALA A 1 178 ? -19.197 2.848 4.315 1.00 94.75 178 ALA A C 1
ATOM 1417 O O . ALA A 1 178 ? -18.651 3.275 3.287 1.00 94.75 178 ALA A O 1
ATOM 1418 N N . PRO A 1 179 ? -20.515 3.033 4.537 1.00 90.19 179 PRO A N 1
ATOM 1419 C CA . PRO A 1 179 ? -21.374 3.795 3.630 1.00 90.19 179 PRO A CA 1
ATOM 1420 C C . PRO A 1 179 ? -20.793 5.178 3.286 1.00 90.19 179 PRO A C 1
ATOM 1422 O O . PRO A 1 179 ? -20.311 5.909 4.154 1.00 90.19 179 PRO A O 1
ATOM 1425 N N . GLY A 1 180 ? -20.788 5.531 1.995 1.00 86.88 180 GLY A N 1
ATOM 1426 C CA . GLY A 1 180 ? -20.197 6.786 1.505 1.00 86.88 180 GLY A CA 1
ATOM 1427 C C . GLY A 1 180 ? -18.671 6.887 1.675 1.00 86.88 180 GLY A C 1
ATOM 1428 O O . GLY A 1 180 ? -18.116 7.989 1.662 1.00 86.88 180 GLY A O 1
ATOM 1429 N N . GLY A 1 181 ? -17.983 5.759 1.888 1.00 79.81 181 GLY A N 1
ATOM 1430 C CA . GLY A 1 181 ? -16.529 5.680 2.049 1.00 79.81 181 GLY A CA 1
ATOM 1431 C C . GLY A 1 181 ? -15.735 5.644 0.745 1.00 79.81 181 GLY A C 1
ATOM 1432 O O . GLY A 1 181 ? -14.509 5.757 0.782 1.00 79.81 181 GLY A O 1
ATOM 1433 N N . THR A 1 182 ? -16.416 5.523 -0.393 1.00 85.31 182 THR A N 1
ATOM 1434 C CA . THR A 1 182 ? -15.836 5.547 -1.739 1.00 85.31 182 THR A CA 1
ATOM 1435 C C . THR A 1 182 ? -16.355 6.748 -2.525 1.00 85.31 182 THR A C 1
ATOM 1437 O O . THR A 1 182 ? -17.414 7.299 -2.232 1.00 85.31 182 THR A O 1
ATOM 1440 N N . LYS A 1 183 ? -15.590 7.171 -3.534 1.00 78.81 183 LYS A N 1
ATOM 1441 C CA . LYS A 1 183 ? -16.035 8.137 -4.547 1.00 78.81 183 LYS A CA 1
ATOM 1442 C C . LYS A 1 183 ? -16.005 7.468 -5.917 1.00 78.81 183 LYS A C 1
ATOM 1444 O O . LYS A 1 183 ? -15.226 6.534 -6.123 1.00 78.81 183 LYS A O 1
ATOM 1449 N N . SER A 1 184 ? -16.843 7.934 -6.839 1.00 76.19 184 SER A N 1
ATOM 1450 C CA . SER A 1 184 ? -16.706 7.575 -8.249 1.00 76.19 184 SER A CA 1
ATOM 1451 C C . SER A 1 184 ? -15.353 8.065 -8.772 1.00 76.19 184 SER A C 1
ATOM 1453 O O . SER A 1 184 ? -14.865 9.125 -8.371 1.00 76.19 184 SER A O 1
ATOM 1455 N N 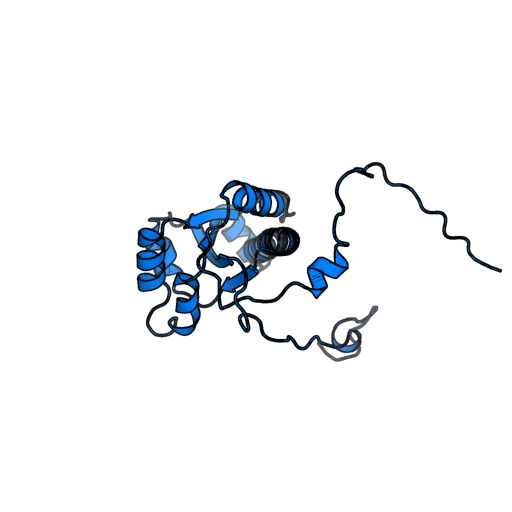. LYS A 1 185 ? -14.728 7.263 -9.636 1.00 83.56 185 LYS A N 1
ATOM 1456 C CA . LYS A 1 185 ? -13.599 7.705 -10.456 1.00 83.56 185 LYS A CA 1
ATOM 1457 C C . LYS A 1 185 ? -14.121 8.047 -11.846 1.00 83.56 185 LYS A C 1
ATOM 1459 O O . LYS A 1 185 ? -15.122 7.478 -12.278 1.00 83.56 185 LYS A O 1
ATOM 1464 N N . ARG A 1 186 ? -13.430 8.959 -12.518 1.00 87.31 186 ARG A N 1
ATOM 1465 C CA . ARG A 1 186 ? -13.547 9.141 -13.960 1.00 87.31 186 ARG A CA 1
ATOM 1466 C C . ARG A 1 186 ? -12.406 8.361 -14.598 1.00 87.31 186 ARG A C 1
ATOM 1468 O O . ARG A 1 186 ? -11.258 8.579 -14.218 1.00 87.31 186 ARG A O 1
ATOM 1475 N N . ASP A 1 187 ? -12.742 7.466 -15.513 1.00 90.25 187 ASP A N 1
ATOM 1476 C CA . ASP A 1 187 ? -11.761 6.797 -16.360 1.00 90.25 187 ASP A CA 1
ATOM 1477 C C . ASP A 1 187 ? -11.530 7.630 -17.625 1.00 90.25 187 ASP A C 1
ATOM 1479 O O . ASP A 1 187 ? -12.419 8.370 -18.054 1.00 90.25 187 ASP A O 1
ATOM 1483 N N . LEU A 1 188 ? -10.306 7.572 -18.153 1.00 92.12 188 LEU A N 1
ATOM 1484 C CA . LEU A 1 188 ? -9.991 8.132 -19.467 1.00 92.12 188 LEU A CA 1
ATOM 1485 C C . LEU A 1 188 ? -10.587 7.234 -20.552 1.00 92.12 188 LEU A C 1
ATOM 1487 O O . LEU A 1 188 ? -10.731 6.026 -20.340 1.00 92.12 188 LEU A O 1
ATOM 1491 N N . ASP A 1 189 ? -10.888 7.820 -21.706 1.00 93.31 189 ASP A N 1
ATOM 1492 C CA . ASP A 1 189 ? -11.269 7.041 -22.877 1.00 93.31 189 ASP A CA 1
ATOM 1493 C C . ASP A 1 189 ? -10.051 6.284 -23.419 1.00 93.31 189 ASP A C 1
ATOM 1495 O O . ASP A 1 189 ? -8.915 6.760 -23.350 1.00 93.31 189 ASP A O 1
ATOM 1499 N N . LEU A 1 190 ? -10.275 5.078 -23.951 1.00 92.69 190 LEU A N 1
ATOM 1500 C CA . LEU A 1 190 ? -9.183 4.223 -24.428 1.00 92.69 190 LEU A CA 1
ATOM 1501 C C . LEU A 1 190 ? -8.368 4.914 -25.533 1.00 92.69 190 LEU A C 1
ATOM 1503 O O . LEU A 1 190 ? -7.144 4.806 -25.558 1.00 92.69 190 LEU A O 1
ATOM 1507 N N . ASP A 1 191 ? -9.044 5.689 -26.378 1.00 91.75 191 ASP A N 1
ATOM 1508 C CA . ASP A 1 191 ? -8.440 6.442 -27.477 1.00 91.75 191 ASP A CA 1
ATOM 1509 C C . ASP A 1 191 ? -7.491 7.549 -26.994 1.00 91.75 191 ASP A C 1
ATOM 1511 O O . ASP A 1 191 ? -6.691 8.063 -27.776 1.00 91.75 191 ASP A O 1
ATOM 1515 N N . ASP A 1 192 ? -7.563 7.961 -25.725 1.00 90.81 192 ASP A N 1
ATOM 1516 C CA . ASP A 1 192 ? -6.644 8.939 -25.129 1.00 90.81 192 ASP A CA 1
ATOM 1517 C C . ASP A 1 192 ? -5.328 8.325 -24.653 1.00 90.81 192 ASP A C 1
ATOM 1519 O O . ASP A 1 192 ? -4.370 9.063 -24.430 1.00 90.81 192 ASP A O 1
ATOM 1523 N N . ILE A 1 193 ? -5.264 7.000 -24.492 1.00 92.81 193 ILE A N 1
ATOM 1524 C CA . ILE A 1 193 ? -4.119 6.326 -23.862 1.00 92.81 193 ILE A CA 1
ATOM 1525 C C . ILE A 1 193 ? -3.518 5.193 -24.700 1.00 92.81 193 ILE A C 1
ATOM 1527 O O . ILE A 1 193 ? -2.434 4.713 -24.370 1.00 92.81 193 ILE A O 1
ATOM 1531 N N . LEU A 1 194 ? -4.204 4.739 -25.753 1.00 93.62 194 LEU A N 1
ATOM 1532 C CA . LEU A 1 194 ? -3.769 3.631 -26.600 1.00 93.62 194 LEU A CA 1
ATOM 1533 C C . LEU A 1 194 ? -3.460 4.112 -28.018 1.00 93.62 194 LEU A C 1
ATOM 1535 O O . LEU A 1 194 ? -4.345 4.561 -28.742 1.00 93.62 194 LEU A O 1
ATOM 1539 N N . PHE A 1 195 ? -2.212 3.916 -28.442 1.00 92.69 195 PHE A N 1
ATOM 1540 C CA . PHE A 1 195 ? -1.751 4.261 -29.784 1.00 92.69 195 PHE A CA 1
ATOM 1541 C C . PHE A 1 195 ? -0.999 3.085 -30.403 1.00 92.69 195 PHE A C 1
ATOM 1543 O O . PHE A 1 195 ? -0.079 2.531 -29.800 1.00 92.69 195 PHE A O 1
ATOM 1550 N N . PHE A 1 196 ? -1.383 2.691 -31.617 1.00 93.44 196 PHE A N 1
ATOM 1551 C CA . PHE A 1 196 ? -0.718 1.610 -32.340 1.00 93.44 196 PHE A CA 1
ATOM 1552 C C . PHE A 1 196 ? 0.377 2.168 -33.250 1.00 93.44 196 PHE A C 1
ATOM 1554 O O . PHE A 1 196 ? 0.109 2.993 -34.121 1.00 93.44 196 PHE A O 1
ATOM 1561 N N . ASN A 1 197 ? 1.600 1.650 -33.103 1.00 93.81 197 ASN A N 1
ATOM 1562 C CA . ASN A 1 197 ? 2.789 1.909 -33.935 1.00 93.81 197 ASN A CA 1
ATOM 1563 C C . ASN A 1 197 ? 3.359 3.337 -33.909 1.00 93.81 197 ASN A C 1
ATOM 1565 O O . ASN A 1 197 ? 4.555 3.504 -34.140 1.00 93.81 197 ASN A O 1
ATOM 1569 N N . LYS A 1 198 ? 2.535 4.360 -33.683 1.00 89.81 198 LYS A N 1
ATOM 1570 C CA . LYS A 1 198 ? 2.932 5.768 -33.666 1.00 89.81 198 LYS A CA 1
ATOM 1571 C C . LYS A 1 198 ? 2.150 6.501 -32.601 1.00 89.81 198 LYS A C 1
ATOM 1573 O O . LYS A 1 198 ? 0.983 6.201 -32.381 1.00 89.81 198 LYS A O 1
ATOM 1578 N N . ASP A 1 199 ? 2.786 7.495 -32.012 1.00 86.31 199 ASP A N 1
ATOM 1579 C CA . ASP A 1 199 ? 2.078 8.488 -31.235 1.00 86.31 199 ASP A CA 1
ATOM 1580 C C . ASP A 1 199 ? 1.266 9.387 -32.180 1.00 86.31 199 ASP A C 1
ATOM 1582 O O . ASP A 1 199 ? 1.813 10.130 -32.997 1.00 86.31 199 ASP A O 1
ATOM 1586 N N . THR A 1 200 ? -0.058 9.266 -32.105 1.00 82.44 200 THR A N 1
ATOM 1587 C CA . THR A 1 200 ? -0.988 10.060 -32.913 1.00 82.44 200 THR A CA 1
ATOM 1588 C C . THR A 1 200 ? -1.510 11.291 -32.173 1.00 82.44 200 THR A C 1
ATOM 1590 O O . THR A 1 200 ? -2.321 12.020 -32.743 1.00 82.44 200 THR A O 1
ATOM 1593 N N . LYS A 1 201 ? -1.089 11.521 -30.920 1.00 83.38 201 LYS A N 1
ATOM 1594 C CA . LYS A 1 201 ? -1.563 12.622 -30.066 1.00 83.38 201 LYS A CA 1
ATOM 1595 C C . LYS A 1 201 ? -0.452 13.533 -29.518 1.00 83.38 201 LYS A C 1
ATOM 1597 O O . LYS A 1 201 ? -0.790 14.552 -28.923 1.00 83.38 201 LYS A O 1
ATOM 1602 N N . GLY A 1 202 ? 0.824 13.254 -29.778 1.00 82.50 202 GLY A N 1
ATOM 1603 C CA . GLY A 1 202 ? 1.948 14.117 -29.394 1.00 82.50 202 GLY A CA 1
ATOM 1604 C C . GLY A 1 202 ? 2.367 13.984 -27.922 1.00 82.50 202 GLY A C 1
ATOM 1605 O O . GLY A 1 202 ? 2.629 15.010 -27.293 1.00 82.50 202 GLY A O 1
ATOM 1606 N N . ILE A 1 203 ? 2.358 12.766 -27.368 1.00 79.31 203 ILE A N 1
ATOM 1607 C CA . ILE A 1 203 ? 2.748 12.427 -25.984 1.00 79.31 203 ILE A CA 1
ATOM 1608 C C . ILE A 1 203 ? 4.257 12.255 -25.775 1.00 79.31 203 ILE A C 1
ATOM 1610 O O . ILE A 1 203 ? 4.982 11.855 -26.712 1.00 79.31 203 ILE A O 1
#

Foldseek 3Di:
DDDDDDDDDDPPPDDDDPFDDLVVLVVQAFAFLAFDQDADPVVLLVQLLVLLQPFAADVRPSQKDKDKAQDLVLLLVLLCQKQDDQNVVVSSLSSFNMKIFIKGQAPPVCCVVVCVPPVDDRSLVSSVRSVVSSRSSCSSVQKHKHKDQRIRFVRNCVSVVHDPRMTRGIMMGIHHHDVVRGDDDDDDDPVVPDDPPDDPPPD

Solvent-accessible surface area (backbone atoms only — not comparable to full-atom values): 11813 Å² total; per-residue (Å²): 136,84,83,79,81,79,81,76,83,59,101,72,77,78,83,87,70,97,71,78,56,68,69,56,40,62,68,67,56,56,59,34,70,33,43,35,92,54,76,71,61,67,67,58,56,50,55,16,49,50,44,20,69,70,40,72,36,77,96,68,64,63,40,71,45,79,46,80,37,59,54,68,65,62,34,47,52,51,33,58,67,20,18,42,78,96,18,40,87,49,39,55,50,58,54,28,32,27,35,39,39,38,26,37,52,51,56,67,66,61,50,52,57,44,36,73,74,66,70,56,66,60,68,59,55,31,49,50,47,19,50,48,36,22,50,51,45,26,39,70,73,62,33,25,34,28,82,42,76,61,52,42,43,68,50,51,31,55,75,70,66,55,56,91,48,49,41,56,67,39,36,35,30,32,22,38,62,30,92,87,16,59,67,89,79,86,79,80,60,66,82,80,78,59,66,79,100,48,82,86,83,80,126

Sequence (203 aa):
MGLQSHSLKRKWDIKGEESMELMDIIKARKSVRKYRQEPIPREDIIKCIEAARLAPSAENVQPWRFIVIDDPEIKKEFVKETCSGIYKPSSFIKNAAAIIVIVAKLDLVANFLGKGIQGTSYYLIDIGITGEHLVLRAQELGIGTCWIGWFNSKKAKNFFKLSPRHKVVSLISMGYPAPGGTKSKRDLDLDDILFFNKDTKGI

Secondary structure (DSSP, 8-state):
----------TT----S-PPPHHHHHHH--B--SB-SPPPPHHHHHHHHHHHHT---GGG---EEEEEE--HHHHHHHHHHHS-GGGGGGGGGGGSSEEEEEEEE--HHHHHHHHHHH---HHHHHHHHHHHHHHHHHHHTT-EEEEE--S-HHHHHHHTT--TTEEEEEEEEEEPBPTT---PPPPPPGGGT--SSS-SS--